Protein 4AM5 (pdb70)

Solvent-accessible surface area: 15369 Å² total; per-residue (Å²): 124,160,20,52,134,84,0,8,75,18,0,29,80,0,0,78,14,2,22,7,9,25,10,2,4,31,2,0,19,27,6,1,54,78,84,31,54,52,49,6,0,132,79,2,100,48,5,0,78,81,0,52,53,9,8,21,77,0,1,84,37,0,18,91,2,82,9,148,7,70,5,47,68,21,46,110,32,84,61,1,93,60,8,88,75,0,0,78,16,2,9,28,17,3,128,97,5,73,49,26,0,86,86,0,8,64,65,0,38,86,64,41,21,111,82,0,42,75,18,0,84,88,0,35,32,47,1,76,135,8,17,82,46,1,83,67,13,33,67,68,10,89,148,88,30,40,137,114,5,3,112,132,44,71,30,158,157,115,209,124,173,11,53,158,80,1,23,82,7,0,28,80,0,0,75,15,2,24,8,10,24,11,2,4,28,2,0,18,27,17,1,55,76,89,30,54,51,46,6,0,130,80,2,102,47,4,0,78,82,0,52,53,9,9,22,79,0,1,84,38,0,16,90,3,112,10,127,12,70,5,50,67,21,45,109,25,82,80,1,151,57,7,86,69,0,1,79,15,2,18,36,16,3,115,97,5,73,48,24,0,86,84,1,8,65,57,0,37,88,65,40,21,112,82,0,41,75,20,0,84,86,0,35,32,47,1,72,137,8,12,83,46,0,69,63,13,32,68,67,10,89,148,91,31,40,134,114,4,4,113,134,46,74,30,156,157,111,211

B-factor: mean 20.65, std 7.75, range [12.02, 65.0]

Organism: Blastochloris viridis (NCBI:txid1079)

Radius of gyration: 21.06 Å; Cα contacts (8 Å, |Δi|>4): 431; chains: 2; bounding box: 49×49×61 Å

CATH classification: 1.20.1260.10

Foldseek 3Di:
DADDVVLLVLLLVLLQLLVLLLVLLQVVLVVCVVVQLPQVSVVSNVVSVVSVVLSVVSCVVSVVNVHDRDPPHHDDQQHAPAPLSSLVRSLVSLVVSLVSLVVSLVVCVVVVVNVSNVSSVVVSVVSVVVNVVSVVLVVCCVVPNPVVSSVVRSDDDDD/DADDVVLLVLLLVLLQLLLLLLVLLQVVLVVCVVVQLPQVSVVSNVVSVVSVVLNVVSCVVSVVNVHDRDPPHHDDAQHAPAPLSSLVRSLVSLVVSLVSLVVSLVVCVVVVVNVSNVSSVVVSVVSVVVNVVSVVLVVCCVVPNPVVSSVVRSDDDDD

Nearest PDB structures (foldseek):
  4am2-assembly1_A  TM=1.006E+00  e=4.759E-22  Blastochloris viridis
  3fvb-assembly1_A  TM=9.858E-01  e=2.017E-15  Brucella abortus 2308
  5d8r-assembly1_B-2  TM=9.910E-01  e=6.955E-14  Pseudomonas aeruginosa PAO1
  5d8y-assembly1_P  TM=9.881E-01  e=6.955E-14  Pseudomonas aeruginosa PAO1
  4toc-assembly1_I  TM=9.912E-01  e=8.924E-14  Pseudomonas aeruginosa PAO1

Secondary structure (DSSP, 8-state):
-PPPHHHHHHHHHHHHHHHHHHHHHHHHHHHHHHHT-HHHHHHHHHHHHHHHHHHHHHHHHHHHTT-----SB-PPP---SSHHHHHHHHHHHHHHHHHHHHHHHHHHHHTT-HHHHHHHHHHHHHHHHHHHHHHHHHHHHHHH-HHHHHHHT------/-PPPHHHHHHHHHHHHHHHHHHHHHHHHHHHHHHHT-HHHHHHHHHHHHHHHHHHHHHHHHHHHTT-----SB-PPP---SSHHHHHHHHHHHHHHHHHHHHHHHHHHHHTT-HHHHHHHHHHHHHHHHHHHHHHHHHHHHHHH-HHHHHHHT--PPP-

Sequence (318 aa):
MKGDQKVIEYLNRGLRSELTAVSQYWLHYRMLEDWGYKDLAKKWRAESIEEMAHADKFVERILFLEGLPNLQTLDPLRIGQQTVKEVLESDLAAEEREARALYQEGAAYAASVGDFPSKNLFEELMGDEEHHIDFLETQLDLVSKLGLELYAQHHIGKLDDMKGDQKVIEYLNRGLRSELTAVSQYWLHYRMLEDWGYKDLAKKWRAESIEEMAHADKFVERILFLEGLPNLQTLDPLRIGQTVKEVLESDLAAEEREARALYQEGAAYAASVGDFPSKNLFEELMGDEEHHIDFLETQLDLVSKLGLELYAQHHIGKLDD

Structure (mmCIF, N/CA/C/O backbone):
data_4AM5
#
_entry.id   4AM5
#
_cell.length_a   170.200
_cell.length_b   170.200
_cell.length_c   170.200
_cell.angle_alpha   90.00
_cell.angle_beta   90.00
_cell.angle_gamma   90.00
#
_symmetry.space_group_name_H-M   'F 2 3'
#
loop_
_entity.id
_entity.type
_entity.pdbx_description
1 polymer BACTERIOFERRITIN
2 non-polymer 'PROTOPORPHYRIN IX CONTAINING FE'
3 non-polymer 'FE (III) ION'
4 water water
#
loop_
_atom_site.group_PDB
_atom_site.id
_atom_site.type_symbol
_atom_site.label_atom_id
_atom_site.label_alt_id
_atom_site.label_comp_id
_atom_site.label_asym_id
_atom_site.label_entity_id
_atom_site.label_seq_id
_atom_site.pdbx_PDB_ins_code
_atom_site.Cartn_x
_atom_site.Cartn_y
_atom_site.Cartn_z
_atom_site.occupancy
_atom_site.B_iso_or_equiv
_atom_site.auth_seq_id
_atom_site.auth_comp_id
_atom_site.auth_asym_id
_atom_site.auth_atom_id
_atom_site.pdbx_PDB_model_num
ATOM 1 N N . MET A 1 1 ? 3.696 -22.355 24.336 1.00 22.18 1 MET A N 1
ATOM 2 C CA . MET A 1 1 ? 4.060 -22.086 22.876 1.00 21.07 1 MET A CA 1
ATOM 3 C C . MET A 1 1 ? 4.559 -20.647 22.896 1.00 25.31 1 MET A C 1
ATOM 4 O O . MET A 1 1 ? 3.924 -19.802 23.525 1.00 26.18 1 MET A O 1
ATOM 9 N N . LYS A 1 2 ? 5.711 -20.308 22.312 1.00 24.08 2 LYS A N 1
ATOM 10 C CA . LYS A 1 2 ? 6.131 -18.936 22.559 1.00 21.74 2 LYS A CA 1
ATOM 11 C C . LYS A 1 2 ? 5.345 -17.930 21.721 1.00 24.15 2 LYS A C 1
ATOM 12 O O . LYS A 1 2 ? 5.358 -18.025 20.506 1.00 26.47 2 LYS A O 1
ATOM 18 N N . GLY A 1 3 ? 4.658 -16.993 22.361 1.00 20.59 3 GLY A N 1
ATOM 19 C CA . GLY A 1 3 ? 3.843 -16.006 21.713 1.00 22.39 3 GLY A CA 1
ATOM 20 C C . GLY A 1 3 ? 4.524 -14.754 21.247 1.00 20.30 3 GLY A C 1
ATOM 21 O O . GLY A 1 3 ? 5.740 -14.570 21.517 1.00 22.34 3 GLY A O 1
ATOM 22 N N . ASP A 1 4 ? 3.808 -13.941 20.506 1.00 17.60 4 ASP A N 1
ATOM 23 C CA . ASP A 1 4 ? 4.309 -12.633 20.046 1.00 18.60 4 ASP A CA 1
ATOM 24 C C . ASP A 1 4 ? 4.409 -11.739 21.283 1.00 20.63 4 ASP A C 1
ATOM 25 O O . ASP A 1 4 ? 3.451 -11.596 22.109 1.00 19.04 4 ASP A O 1
ATOM 30 N N . GLN A 1 5 ? 5.591 -11.166 21.507 1.00 20.15 5 GLN A N 1
ATOM 31 C CA . GLN A 1 5 ? 5.740 -10.327 22.686 1.00 20.43 5 GLN A CA 1
ATOM 32 C C . GLN A 1 5 ? 4.760 -9.129 22.803 1.00 18.07 5 GLN A C 1
ATOM 33 O O . GLN A 1 5 ? 4.327 -8.787 23.921 1.00 18.75 5 GLN A O 1
ATOM 39 N N . LYS A 1 6 ? 4.434 -8.441 21.700 1.00 18.53 6 LYS A N 1
ATOM 40 C CA . LYS A 1 6 ? 3.602 -7.351 21.757 1.00 18.33 6 LYS A CA 1
ATOM 41 C C . LYS A 1 6 ? 2.146 -7.913 22.039 1.00 17.15 6 LYS A C 1
ATOM 42 O O . LYS A 1 6 ? 1.384 -7.203 22.705 1.00 17.80 6 LYS A O 1
ATOM 48 N N . VAL A 1 7 ? 1.795 -9.089 21.464 1.00 17.76 7 VAL A N 1
ATOM 49 C CA . VAL A 1 7 ? 0.439 -9.615 21.864 1.00 15.72 7 VAL A CA 1
ATOM 50 C C . VAL A 1 7 ? 0.392 -9.840 23.382 1.00 16.30 7 VAL A C 1
ATOM 51 O O . VAL A 1 7 ? -0.618 -9.493 24.040 1.00 16.53 7 VAL A O 1
ATOM 55 N N . ILE A 1 8 ? 1.456 -10.452 23.914 1.00 15.80 8 ILE A N 1
ATOM 56 C CA . ILE A 1 8 ? 1.502 -10.664 25.375 1.00 15.95 8 ILE A CA 1
ATOM 57 C C . ILE A 1 8 ? 1.341 -9.359 26.123 1.00 16.25 8 ILE A C 1
ATOM 58 O O . ILE A 1 8 ? 0.624 -9.288 27.091 1.00 16.32 8 ILE A O 1
ATOM 63 N N . GLU A 1 9 ? 1.991 -8.296 25.642 1.00 15.78 9 GLU A N 1
ATOM 64 C CA . GLU A 1 9 ? 1.818 -6.983 26.273 1.00 16.31 9 GLU A CA 1
ATOM 65 C C . GLU A 1 9 ? 0.360 -6.518 26.268 1.00 15.72 9 GLU A C 1
ATOM 66 O O . GLU A 1 9 ? -0.124 -6.033 27.299 1.00 16.70 9 GLU A O 1
ATOM 72 N N . TYR A 1 10 ? -0.324 -6.684 25.115 1.00 15.44 10 TYR A N 1
ATOM 73 C CA . TYR A 1 10 ? -1.739 -6.304 25.059 1.00 15.81 10 TYR A CA 1
ATOM 74 C C . TYR A 1 10 ? -2.563 -7.184 25.996 1.00 13.39 10 TYR A C 1
ATOM 75 O O . TYR A 1 10 ? -3.438 -6.648 26.679 1.00 14.38 10 TYR A O 1
ATOM 84 N N . LEU A 1 11 ? -2.228 -8.470 26.058 1.00 14.26 11 LEU A N 1
ATOM 85 C CA . LEU A 1 11 ? -2.988 -9.329 27.031 1.00 14.78 11 LEU A CA 1
ATOM 86 C C . LEU A 1 11 ? -2.761 -8.878 28.474 1.00 14.01 11 LEU A C 1
ATOM 87 O O . LEU A 1 11 ? -3.676 -8.913 29.282 1.00 14.90 11 LEU A O 1
ATOM 92 N N . ASN A 1 12 ? -1.541 -8.489 28.819 1.00 14.01 12 ASN A N 1
ATOM 93 C CA . ASN A 1 12 ? -1.297 -8.003 30.195 1.00 13.93 12 ASN A CA 1
ATOM 94 C C . ASN A 1 12 ? -1.939 -6.700 30.437 1.00 13.63 12 ASN A C 1
ATOM 95 O O . ASN A 1 12 ? -2.421 -6.423 31.554 1.00 15.26 12 ASN A O 1
ATOM 100 N N . ARG A 1 13 ? -1.972 -5.802 29.430 1.00 14.75 13 ARG A N 1
ATOM 101 C CA . ARG A 1 13 ? -2.740 -4.520 29.616 1.00 13.80 13 ARG A CA 1
ATOM 102 C C . ARG A 1 13 ? -4.244 -4.837 29.817 1.00 14.97 13 ARG A C 1
ATOM 103 O O . ARG A 1 13 ? -4.901 -4.207 30.669 1.00 15.99 13 ARG A O 1
ATOM 111 N N . GLY A 1 14 ? -4.729 -5.837 29.063 1.00 14.20 14 GLY A N 1
ATOM 112 C CA . GLY A 1 14 ? -6.159 -6.244 29.241 1.00 14.75 14 GLY A CA 1
ATOM 113 C C . GLY A 1 14 ? -6.373 -6.852 30.629 1.00 15.37 14 GLY A C 1
ATOM 114 O O . GLY A 1 14 ? -7.373 -6.592 31.270 1.00 14.59 14 GLY A O 1
ATOM 115 N N . LEU A 1 15 ? -5.455 -7.675 31.120 1.00 13.89 15 LEU A N 1
ATOM 116 C CA . LEU A 1 15 ? -5.556 -8.219 32.488 1.00 14.65 15 LEU A CA 1
ATOM 117 C C . LEU A 1 15 ? -5.659 -7.085 33.478 1.00 15.06 15 LEU A C 1
ATOM 118 O O . LEU A 1 15 ? -6.479 -7.133 34.360 1.00 15.16 15 LEU A O 1
ATOM 123 N N . ARG A 1 16 ? -4.789 -6.077 33.375 1.00 14.50 16 ARG A N 1
ATOM 124 C CA . ARG A 1 16 ? -4.880 -4.925 34.325 1.00 14.78 16 ARG A CA 1
ATOM 125 C C . ARG A 1 16 ? -6.228 -4.253 34.181 1.00 15.14 16 ARG A C 1
ATOM 126 O O . ARG A 1 16 ? -6.784 -3.858 35.224 1.00 15.01 16 ARG A O 1
ATOM 134 N N . SER A 1 17 ? -6.735 -4.034 32.965 1.00 15.52 17 SER A N 1
ATOM 135 C CA . SER A 1 17 ? -8.079 -3.472 32.811 1.00 14.77 17 SER A CA 1
ATOM 136 C C . SER A 1 17 ? -9.154 -4.282 33.552 1.00 14.85 17 SER A C 1
ATOM 137 O O . SER A 1 17 ? -9.994 -3.677 34.246 1.00 15.11 17 SER A O 1
ATOM 140 N N . GLU A 1 18 ? -9.093 -5.608 33.381 1.00 14.32 18 GLU A N 1
ATOM 141 C CA . GLU A 1 18 ? -10.103 -6.424 34.051 1.00 13.75 18 GLU A CA 1
ATOM 142 C C . GLU A 1 18 ? -9.950 -6.447 35.560 1.00 14.38 18 GLU A C 1
ATOM 143 O O . GLU A 1 18 ? -10.942 -6.438 36.265 1.00 14.59 18 GLU A O 1
ATOM 149 N N . LEU A 1 19 ? -8.719 -6.491 36.081 1.00 13.94 19 LEU A N 1
ATOM 150 C CA . LEU A 1 19 ? -8.595 -6.473 37.513 1.00 14.89 19 LEU A CA 1
ATOM 151 C C . LEU A 1 19 ? -9.192 -5.133 38.067 1.00 14.34 19 LEU A C 1
ATOM 152 O O . LEU A 1 19 ? -9.795 -5.102 39.199 1.00 16.22 19 LEU A O 1
ATOM 157 N N . THR A 1 20 ? -8.992 -4.027 37.294 1.00 14.35 20 THR A N 1
ATOM 158 C CA . THR A 1 20 ? -9.579 -2.741 37.740 1.00 14.60 20 THR A CA 1
ATOM 159 C C . THR A 1 20 ? -11.128 -2.868 37.732 1.00 16.19 20 THR A C 1
ATOM 160 O O . THR A 1 20 ? -11.744 -2.426 38.669 1.00 15.89 20 THR A O 1
ATOM 164 N N . ALA A 1 21 ? -11.679 -3.460 36.641 1.00 14.92 21 ALA A N 1
ATOM 165 C CA . ALA A 1 21 ? -13.140 -3.587 36.586 1.00 14.32 21 ALA A CA 1
ATOM 166 C C . ALA A 1 21 ? -13.660 -4.461 37.705 1.00 15.43 21 ALA A C 1
ATOM 167 O O . ALA A 1 21 ? -14.727 -4.187 38.246 1.00 14.87 21 ALA A O 1
ATOM 169 N N . VAL A 1 22 ? -12.970 -5.575 37.993 1.00 14.29 22 VAL A N 1
ATOM 170 C CA . VAL A 1 22 ? -13.456 -6.440 39.094 1.00 15.02 22 VAL A CA 1
ATOM 171 C C . VAL A 1 22 ? -13.586 -5.608 40.369 1.00 15.65 22 VAL A C 1
ATOM 172 O O . VAL A 1 22 ? -14.605 -5.724 41.068 1.00 14.41 22 VAL A O 1
ATOM 176 N N . SER A 1 23 ? -12.516 -4.911 40.772 1.00 14.59 23 SER A N 1
ATOM 177 C CA . SER A 1 23 ? -12.566 -4.221 42.065 1.00 14.90 23 SER A CA 1
ATOM 178 C C . SER A 1 23 ? -13.482 -3.000 42.033 1.00 13.79 23 SER A C 1
ATOM 179 O O . SER A 1 23 ? -14.127 -2.694 43.041 1.00 15.43 23 SER A O 1
ATOM 182 N N . GLN A 1 24 ? -13.545 -2.290 40.878 1.00 14.79 24 GLN A N 1
ATOM 183 C CA . GLN A 1 24 ? -14.402 -1.153 40.821 1.00 13.68 24 GLN A CA 1
ATOM 184 C C . GLN A 1 24 ? -15.899 -1.579 40.863 1.00 14.61 24 GLN A C 1
ATOM 185 O O . GLN A 1 24 ? -16.665 -1.035 41.652 1.00 15.27 24 GLN A O 1
ATOM 191 N N . TYR A 1 25 ? -16.263 -2.610 40.077 1.00 14.70 25 TYR A N 1
ATOM 192 C CA . TYR A 1 25 ? -17.633 -3.137 40.271 1.00 14.90 25 TYR A CA 1
ATOM 193 C C . TYR A 1 25 ? -17.836 -3.722 41.660 1.00 16.23 25 TYR A C 1
ATOM 194 O O . TYR A 1 25 ? -18.975 -3.581 42.190 1.00 15.20 25 TYR A O 1
ATOM 203 N N . TRP A 1 26 ? -16.869 -4.426 42.280 1.00 14.29 26 TRP A N 1
ATOM 204 C CA . TRP A 1 26 ? -17.199 -5.026 43.585 1.00 14.08 26 TRP A CA 1
ATOM 205 C C . TRP A 1 26 ? -17.409 -3.922 44.631 1.00 14.42 26 TRP A C 1
ATOM 206 O O . TRP A 1 26 ? -18.292 -4.005 45.502 1.00 14.03 26 TRP A O 1
ATOM 217 N N . LEU A 1 27 ? -16.489 -2.897 44.599 1.00 13.49 27 LEU A N 1
ATOM 218 C CA . LEU A 1 27 ? -16.682 -1.840 45.579 1.00 13.73 27 LEU A CA 1
ATOM 219 C C . LEU A 1 27 ? -18.010 -1.135 45.340 1.00 13.97 27 LEU A C 1
ATOM 220 O O . LEU A 1 27 ? -18.727 -0.853 46.294 1.00 14.79 27 LEU A O 1
ATOM 225 N N . HIS A 1 28 ? -18.395 -0.895 44.093 1.00 13.84 28 HIS A N 1
ATOM 226 C CA . HIS A 1 28 ? -19.698 -0.233 43.816 1.00 14.14 28 HIS A CA 1
ATOM 227 C C . HIS A 1 28 ? -20.842 -1.144 44.234 1.00 14.77 28 HIS A C 1
ATOM 228 O O . HIS A 1 28 ? -21.788 -0.630 44.785 1.00 15.46 28 HIS A O 1
ATOM 235 N N . TYR A 1 29 ? -20.748 -2.461 44.052 1.00 14.36 29 TYR A N 1
ATOM 236 C CA . TYR A 1 29 ? -21.807 -3.414 44.584 1.00 13.48 29 TYR A CA 1
ATOM 237 C C . TYR A 1 29 ? -21.923 -3.160 46.057 1.00 14.38 29 TYR A C 1
ATOM 238 O O . TYR A 1 29 ? -23.040 -2.968 46.537 1.00 14.79 29 TYR A O 1
ATOM 247 N N . ARG A 1 30 ? -20.812 -3.183 46.792 1.00 14.14 30 ARG A N 1
ATOM 248 C CA . ARG A 1 30 ? -20.968 -3.034 48.256 1.00 15.61 30 ARG A CA 1
ATOM 249 C C . ARG A 1 30 ? -21.380 -1.610 48.664 1.00 15.47 30 ARG A C 1
ATOM 250 O O . ARG A 1 30 ? -22.083 -1.508 49.667 1.00 15.86 30 ARG A O 1
ATOM 258 N N . MET A 1 31 ? -21.090 -0.574 47.896 1.00 14.67 31 MET A N 1
ATOM 259 C CA . MET A 1 31 ? -21.578 0.763 48.192 1.00 15.28 31 MET A CA 1
ATOM 260 C C . MET A 1 31 ? -23.106 0.815 47.920 1.00 14.56 31 MET A C 1
ATOM 261 O O . MET A 1 31 ? -23.887 1.441 48.674 1.00 15.19 31 MET A O 1
ATOM 266 N N . LEU A 1 32 ? -23.531 0.193 46.838 1.00 14.86 32 LEU A N 1
ATOM 267 C CA . LEU A 1 32 ? -24.987 0.222 46.529 1.00 14.35 32 LEU A CA 1
ATOM 268 C C . LEU A 1 32 ? -25.714 -0.554 47.604 1.00 16.39 32 LEU A C 1
ATOM 269 O O . LEU A 1 32 ? -26.803 -0.095 48.019 1.00 17.90 32 LEU A O 1
ATOM 274 N N . GLU A 1 33 ? -25.141 -1.680 48.073 1.00 15.70 33 GLU A N 1
ATOM 275 C CA . GLU A 1 33 ? -25.776 -2.405 49.191 1.00 18.15 33 GLU A CA 1
ATOM 276 C C . GLU A 1 33 ? -25.824 -1.557 50.456 1.00 19.18 33 GLU A C 1
ATOM 277 O O . GLU A 1 33 ? -26.866 -1.505 51.143 1.00 20.60 33 GLU A O 1
ATOM 283 N N . ASP A 1 34 ? -24.723 -0.868 50.727 1.00 17.20 34 ASP A N 1
ATOM 284 C CA . ASP A 1 34 ? -24.674 -0.027 51.937 1.00 18.47 34 ASP A CA 1
ATOM 285 C C . ASP A 1 34 ? -25.697 1.083 51.845 1.00 20.17 34 ASP A C 1
ATOM 286 O O . ASP A 1 34 ? -26.362 1.464 52.893 1.00 21.30 34 ASP A O 1
ATOM 291 N N . TRP A 1 35 ? -25.916 1.644 50.655 1.00 16.59 35 TRP A N 1
ATOM 292 C CA . TRP A 1 35 ? -26.933 2.704 50.488 1.00 16.38 35 TRP A CA 1
ATOM 293 C C . TRP A 1 35 ? -28.370 2.168 50.461 1.00 18.74 35 TRP A C 1
ATOM 294 O O . TRP A 1 35 ? -29.309 2.971 50.494 1.00 19.72 35 TRP A O 1
ATOM 305 N N . GLY A 1 36 ? -28.534 0.868 50.321 1.00 18.17 36 GLY A N 1
ATOM 306 C CA . GLY A 1 36 ? -29.882 0.267 50.382 1.00 16.99 36 GLY A CA 1
ATOM 307 C C . GLY A 1 36 ? -30.500 -0.099 49.046 1.00 18.93 36 GLY A C 1
ATOM 308 O O . GLY A 1 36 ? -31.687 -0.504 48.993 1.00 17.40 36 GLY A O 1
ATOM 309 N N . TYR A 1 37 ? -29.761 0.059 47.932 1.00 18.09 37 TYR A N 1
ATOM 310 C CA . TYR A 1 37 ? -30.337 -0.287 46.556 1.00 17.30 37 TYR A CA 1
ATOM 311 C C . TYR A 1 37 ? -29.973 -1.739 46.319 1.00 17.37 37 TYR A C 1
ATOM 312 O O . TYR A 1 37 ? -29.036 -2.029 45.545 1.00 17.31 37 TYR A O 1
ATOM 321 N N . LYS A 1 38 ? -30.743 -2.662 46.887 1.00 16.49 38 LYS A N 1
ATOM 322 C CA . LYS A 1 38 ? -30.283 -4.027 46.930 1.00 16.29 38 LYS A CA 1
ATOM 323 C C . LYS A 1 38 ? -30.394 -4.635 45.502 1.00 14.46 38 LYS A C 1
ATOM 324 O O . LYS A 1 38 ? -29.595 -5.532 45.170 1.00 16.30 38 LYS A O 1
ATOM 330 N N . ASP A 1 39 ? -31.323 -4.198 44.655 1.00 15.98 39 ASP A N 1
ATOM 331 C CA . ASP A 1 39 ? -31.358 -4.784 43.310 1.00 16.85 39 ASP A CA 1
ATOM 332 C C . ASP A 1 39 ? -30.278 -4.257 42.417 1.00 15.87 39 ASP A C 1
ATOM 333 O O . ASP A 1 39 ? -29.717 -5.023 41.571 1.00 16.51 39 ASP A O 1
ATOM 338 N N . LEU A 1 40 ? -29.908 -3.000 42.612 1.00 15.26 40 LEU A N 1
ATOM 339 C CA . LEU A 1 40 ? -28.711 -2.551 41.880 1.00 15.24 40 LEU A CA 1
ATOM 340 C C . LEU A 1 40 ? -27.466 -3.288 42.407 1.00 15.78 40 LEU A C 1
ATOM 341 O O . LEU A 1 40 ? -26.616 -3.755 41.637 1.00 16.43 40 LEU A O 1
ATOM 346 N N . ALA A 1 41 ? -27.355 -3.453 43.754 1.00 14.73 41 ALA A N 1
ATOM 347 C CA . ALA A 1 41 ? -26.188 -4.156 44.311 1.00 16.58 41 ALA A CA 1
ATOM 348 C C . ALA A 1 41 ? -26.108 -5.583 43.693 1.00 18.08 41 ALA A C 1
ATOM 349 O O . ALA A 1 41 ? -24.979 -6.031 43.309 1.00 17.61 41 ALA A O 1
ATOM 351 N N . LYS A 1 42 ? -27.226 -6.328 43.587 1.00 14.85 42 LYS A N 1
ATOM 352 C CA . LYS A 1 42 ? -27.170 -7.662 42.988 1.00 16.44 42 LYS A CA 1
ATOM 353 C C . LYS A 1 42 ? -26.586 -7.701 41.593 1.00 15.64 42 LYS A C 1
ATOM 354 O O . LYS A 1 42 ? -25.739 -8.565 41.254 1.00 15.64 42 LYS A O 1
ATOM 360 N N . LYS A 1 43 ? -27.003 -6.752 40.786 1.00 15.71 43 LYS A N 1
ATOM 361 C CA . LYS A 1 43 ? -26.493 -6.673 39.392 1.00 15.86 43 LYS A CA 1
ATOM 362 C C . LYS A 1 43 ? -25.008 -6.301 39.352 1.00 14.99 43 LYS A C 1
ATOM 363 O O . LYS A 1 43 ? -24.254 -6.946 38.606 1.00 16.44 43 LYS A O 1
ATOM 369 N N . TRP A 1 44 ? -24.599 -5.362 40.233 1.00 15.16 44 TRP A N 1
ATOM 370 C CA . TRP A 1 44 ? -23.164 -5.037 40.210 1.00 13.99 44 TRP A CA 1
ATOM 371 C C . TRP A 1 44 ? -22.286 -6.168 40.699 1.00 14.86 44 TRP A C 1
ATOM 372 O O . TRP A 1 44 ? -21.118 -6.388 40.161 1.00 15.55 44 TRP A O 1
ATOM 383 N N . ARG A 1 45 ? -22.740 -6.937 41.683 1.00 15.10 45 ARG A N 1
ATOM 384 C CA . ARG A 1 45 ? -22.005 -8.172 42.091 1.00 15.62 45 ARG A CA 1
ATOM 385 C C . ARG A 1 45 ? -21.842 -9.120 40.870 1.00 16.31 45 ARG A C 1
ATOM 386 O O . ARG A 1 45 ? -20.735 -9.636 40.639 1.00 14.52 45 ARG A O 1
ATOM 394 N N . ALA A 1 46 ? -22.939 -9.339 40.157 1.00 14.98 46 ALA A N 1
ATOM 395 C CA . ALA A 1 46 ? -22.873 -10.265 39.027 1.00 17.32 46 ALA A CA 1
ATOM 396 C C . ALA A 1 46 ? -21.924 -9.698 37.950 1.00 16.57 46 ALA A C 1
ATOM 397 O O . ALA A 1 46 ? -21.182 -10.502 37.348 1.00 16.73 46 ALA A O 1
ATOM 399 N N . GLU A 1 47 ? -21.937 -8.371 37.712 1.00 17.53 47 GLU A N 1
ATOM 400 C CA . GLU A 1 47 ? -21.017 -7.826 36.677 1.00 16.73 47 GLU A CA 1
ATOM 401 C C . GLU A 1 47 ? -19.573 -7.991 37.115 1.00 15.84 47 GLU A C 1
ATOM 402 O O . GLU A 1 47 ? -18.711 -8.324 36.304 1.00 15.14 47 GLU A O 1
ATOM 408 N N . SER A 1 48 ? -19.284 -7.768 38.410 1.00 13.97 48 SER A N 1
ATOM 409 C CA . SER A 1 48 ? -17.881 -7.964 38.905 1.00 14.34 48 SER A CA 1
ATOM 410 C C . SER A 1 48 ? -17.454 -9.413 38.677 1.00 12.68 48 SER A C 1
ATOM 411 O O . SER A 1 48 ? -16.307 -9.645 38.225 1.00 14.87 48 SER A O 1
ATOM 414 N N . ILE A 1 49 ? -18.336 -10.380 38.949 1.00 13.35 49 ILE A N 1
ATOM 415 C CA . ILE A 1 49 ? -17.971 -11.803 38.708 1.00 14.52 49 ILE A CA 1
ATOM 416 C C . ILE A 1 49 ? -17.789 -12.093 37.231 1.00 14.92 49 ILE A C 1
ATOM 417 O O . ILE A 1 49 ? -16.899 -12.929 36.883 1.00 15.65 49 ILE A O 1
ATOM 422 N N . GLU A 1 50 ? -18.558 -11.453 36.338 1.00 14.97 50 GLU A N 1
ATOM 423 C CA . GLU A 1 50 ? -18.298 -11.610 34.864 1.00 14.75 50 GLU A CA 1
ATOM 424 C C . GLU A 1 50 ? -16.859 -11.085 34.590 1.00 14.46 50 GLU A C 1
ATOM 425 O O . GLU A 1 50 ? -16.139 -11.693 33.757 1.00 17.06 50 GLU A O 1
ATOM 431 N N . GLU A 1 51 ? -16.441 -9.964 35.220 1.00 13.52 51 GLU A N 1
ATOM 432 C CA . GLU A 1 51 ? -15.089 -9.427 34.859 1.00 15.17 51 GLU A CA 1
ATOM 433 C C . GLU A 1 51 ? -14.036 -10.379 35.472 1.00 14.55 51 GLU A C 1
ATOM 434 O O . GLU A 1 51 ? -12.919 -10.467 34.954 1.00 14.49 51 GLU A O 1
ATOM 440 N N . MET A 1 52 ? -14.333 -11.072 36.589 1.00 14.06 52 MET A N 1
ATOM 441 C CA . MET A 1 52 ? -13.376 -12.015 37.185 1.00 13.89 52 MET A CA 1
ATOM 442 C C . MET A 1 52 ? -13.115 -13.119 36.101 1.00 15.74 52 MET A C 1
ATOM 443 O O . MET A 1 52 ? -11.940 -13.569 35.962 1.00 14.66 52 MET A O 1
ATOM 448 N N . ALA A 1 53 ? -14.127 -13.604 35.375 1.00 14.08 53 ALA A N 1
ATOM 449 C CA . ALA A 1 53 ? -13.907 -14.582 34.377 1.00 14.84 53 ALA A CA 1
ATOM 450 C C . ALA A 1 53 ? -13.013 -14.086 33.243 1.00 14.42 53 ALA A C 1
ATOM 451 O O . ALA A 1 53 ? -12.174 -14.806 32.740 1.00 16.13 53 ALA A O 1
ATOM 453 N N . HIS A 1 54 ? -13.273 -12.818 32.883 1.00 14.71 54 HIS A N 1
ATOM 454 C CA . HIS A 1 54 ? -12.427 -12.195 31.832 1.00 13.73 54 HIS A CA 1
ATOM 455 C C . HIS A 1 54 ? -10.985 -12.107 32.300 1.00 14.33 54 HIS A C 1
ATOM 456 O O . HIS A 1 54 ? -10.059 -12.427 31.517 1.00 15.64 54 HIS A O 1
ATOM 463 N N . ALA A 1 55 ? -10.733 -11.693 33.551 1.00 14.04 55 ALA A N 1
ATOM 464 C CA . ALA A 1 55 ? -9.336 -11.623 34.061 1.00 14.49 55 ALA A CA 1
ATOM 465 C C . ALA A 1 55 ? -8.702 -13.010 33.960 1.00 13.91 55 ALA A C 1
ATOM 466 O O . ALA A 1 55 ? -7.527 -13.122 33.533 1.00 14.02 55 ALA A O 1
ATOM 468 N N . ASP A 1 56 ? -9.442 -14.058 34.379 1.00 13.63 56 ASP A N 1
ATOM 469 C CA . ASP A 1 56 ? -8.877 -15.384 34.312 1.00 14.02 56 ASP A CA 1
ATOM 470 C C . ASP A 1 56 ? -8.542 -15.791 32.887 1.00 12.55 56 ASP A C 1
ATOM 471 O O . ASP A 1 56 ? -7.518 -16.453 32.674 1.00 14.85 56 ASP A O 1
ATOM 476 N N . LYS A 1 57 ? -9.424 -15.458 31.933 1.00 12.86 57 LYS A N 1
ATOM 477 C CA . LYS A 1 57 ? -9.060 -15.800 30.558 1.00 13.66 57 LYS A CA 1
ATOM 478 C C . LYS A 1 57 ? -7.765 -15.131 30.079 1.00 14.72 57 LYS A C 1
ATOM 479 O O . LYS A 1 57 ? -6.936 -15.809 29.387 1.00 16.05 57 LYS A O 1
ATOM 485 N N . PHE A 1 58 ? -7.543 -13.906 30.546 1.00 13.14 58 PHE A N 1
ATOM 486 C CA . PHE A 1 58 ? -6.233 -13.330 30.155 1.00 14.06 58 PHE A CA 1
ATOM 487 C C . PHE A 1 58 ? -5.066 -14.031 30.824 1.00 14.68 58 PHE A C 1
ATOM 488 O O . PHE A 1 58 ? -4.041 -14.263 30.155 1.00 14.82 58 PHE A O 1
ATOM 496 N N . VAL A 1 59 ? -5.176 -14.339 32.106 1.00 13.12 59 VAL A N 1
ATOM 497 C CA . VAL A 1 59 ? -4.072 -15.058 32.788 1.00 13.93 59 VAL A CA 1
ATOM 498 C C . VAL A 1 59 ? -3.769 -16.361 32.049 1.00 15.71 59 VAL A C 1
ATOM 499 O O . VAL A 1 59 ? -2.586 -16.673 31.798 1.00 14.79 59 VAL A O 1
ATOM 503 N N . GLU A 1 60 ? -4.826 -17.112 31.692 1.00 14.16 60 GLU A N 1
ATOM 504 C CA . GLU A 1 60 ? -4.604 -18.427 31.014 1.00 13.64 60 GLU A CA 1
ATOM 505 C C . GLU A 1 60 ? -3.881 -18.213 29.645 1.00 15.27 60 GLU A C 1
ATOM 506 O O . GLU A 1 60 ? -2.937 -18.964 29.359 1.00 17.18 60 GLU A O 1
ATOM 512 N N . ARG A 1 61 ? -4.296 -17.169 28.902 1.00 14.14 61 ARG A N 1
ATOM 513 C CA . ARG A 1 61 ? -3.685 -17.065 27.582 1.00 14.35 61 ARG A CA 1
ATOM 514 C C . ARG A 1 61 ? -2.265 -16.613 27.708 1.00 16.25 61 ARG A C 1
ATOM 515 O O . ARG A 1 61 ? -1.419 -17.052 26.909 1.00 15.38 61 ARG A O 1
ATOM 523 N N . ILE A 1 62 ? -2.009 -15.684 28.623 1.00 14.55 62 ILE A N 1
ATOM 524 C CA . ILE A 1 62 ? -0.612 -15.197 28.776 1.00 15.17 62 ILE A CA 1
ATOM 525 C C . ILE A 1 62 ? 0.295 -16.374 29.121 1.00 15.84 62 ILE A C 1
ATOM 526 O O . ILE A 1 62 ? 1.384 -16.513 28.550 1.00 16.70 62 ILE A O 1
ATOM 531 N N . LEU A 1 63 ? -0.144 -17.264 30.036 1.00 14.88 63 LEU A N 1
ATOM 532 C CA . LEU A 1 63 ? 0.739 -18.397 30.393 1.00 14.70 63 LEU A CA 1
ATOM 533 C C . LEU A 1 63 ? 0.915 -19.332 29.226 1.00 14.90 63 LEU A C 1
ATOM 534 O O . LEU A 1 63 ? 2.072 -19.890 29.078 1.00 17.08 63 LEU A O 1
ATOM 539 N N . PHE A 1 64 ? -0.144 -19.580 28.449 1.00 15.30 64 PHE A N 1
ATOM 540 C CA . PHE A 1 64 ? 0.039 -20.474 27.312 1.00 15.40 64 PHE A CA 1
ATOM 541 C C . PHE A 1 64 ? 1.094 -19.936 26.344 1.00 17.21 64 PHE A C 1
ATOM 542 O O . PHE A 1 64 ? 1.896 -20.761 25.899 1.00 17.42 64 PHE A O 1
ATOM 550 N N . LEU A 1 65 ? 1.112 -18.610 26.142 1.00 16.24 65 LEU A N 1
ATOM 551 C CA . LEU A 1 65 ? 2.045 -17.952 25.202 1.00 15.47 65 LEU A CA 1
ATOM 552 C C . LEU A 1 65 ? 3.399 -17.703 25.915 1.00 15.90 65 LEU A C 1
ATOM 553 O O . LEU A 1 65 ? 4.255 -17.065 25.333 1.00 17.37 65 LEU A O 1
ATOM 558 N N . GLU A 1 66 ? 3.592 -18.302 27.097 1.00 15.53 66 GLU A N 1
ATOM 559 C CA . GLU A 1 66 ? 4.905 -18.267 27.869 1.00 15.90 66 GLU A CA 1
ATOM 560 C C . GLU A 1 66 ? 5.248 -16.884 28.308 1.00 19.59 66 GLU A C 1
ATOM 561 O O . GLU A 1 66 ? 6.428 -16.584 28.572 1.00 21.62 66 GLU A O 1
ATOM 567 N N . GLY A 1 67 ? 4.266 -16.026 28.514 1.00 18.05 67 GLY A N 1
ATOM 568 C CA . GLY A 1 67 ? 4.508 -14.767 29.158 1.00 17.28 67 GLY A CA 1
ATOM 569 C C . GLY A 1 67 ? 4.300 -14.819 30.680 1.00 17.83 67 GLY A C 1
ATOM 570 O O . GLY A 1 67 ? 3.924 -15.843 31.271 1.00 18.20 67 GLY A O 1
ATOM 571 N N . LEU A 1 68 ? 4.565 -13.663 31.301 1.00 16.98 68 LEU A N 1
ATOM 572 C CA . LEU A 1 68 ? 4.415 -13.568 32.748 1.00 17.50 68 LEU A CA 1
ATOM 573 C C . LEU A 1 68 ? 3.224 -12.684 33.072 1.00 17.77 68 LEU A C 1
ATOM 574 O O . LEU A 1 68 ? 3.303 -11.465 32.928 1.00 18.44 68 LEU A O 1
ATOM 579 N N . PRO A 1 69 ? 2.090 -13.262 33.545 1.00 16.64 69 PRO A N 1
ATOM 580 C CA . PRO A 1 69 ? 0.949 -12.387 33.862 1.00 16.16 69 PRO A CA 1
ATOM 581 C C . PRO A 1 69 ? 1.301 -11.465 35.010 1.00 16.31 69 PRO A C 1
ATOM 582 O O . PRO A 1 69 ? 1.887 -11.889 36.027 1.00 17.01 69 PRO A O 1
ATOM 586 N N . ASN A 1 70 ? 0.912 -10.190 34.862 1.00 15.12 70 ASN A N 1
ATOM 587 C CA . ASN A 1 70 ? 1.187 -9.238 35.917 1.00 14.04 70 ASN A CA 1
ATOM 588 C C . ASN A 1 70 ? -0.110 -8.792 36.578 1.00 15.89 70 ASN A C 1
ATOM 589 O O . ASN A 1 70 ? -0.916 -8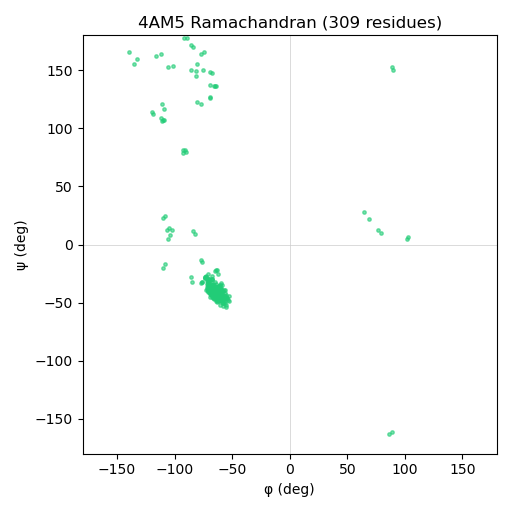.021 35.979 1.00 17.19 70 ASN A O 1
ATOM 594 N N . LEU A 1 71 ? -0.346 -9.232 37.804 1.00 15.27 71 LEU A N 1
ATOM 595 C CA . LEU A 1 71 ? -1.569 -8.841 38.540 1.00 14.83 71 LEU A CA 1
ATOM 596 C C . LEU A 1 71 ? -1.194 -7.801 39.611 1.00 17.73 71 LEU A C 1
ATOM 597 O O . LEU A 1 71 ? -1.987 -7.523 40.486 1.00 19.07 71 LEU A O 1
ATOM 602 N N . GLN A 1 72 ? 0.031 -7.160 39.583 1.00 16.08 72 GLN A N 1
ATOM 603 C CA . GLN A 1 72 ? 0.356 -6.316 40.679 1.00 16.70 72 GLN A CA 1
ATOM 604 C C . GLN A 1 72 ? -0.389 -4.996 40.719 1.00 18.19 72 GLN A C 1
ATOM 605 O O . GLN A 1 72 ? -0.583 -4.517 41.848 1.00 19.95 72 GLN A O 1
ATOM 611 N N . THR A 1 73 ? -0.810 -4.462 39.585 1.00 19.87 73 THR A N 1
ATOM 612 C CA . THR A 1 73 ? -1.388 -3.096 39.628 1.00 21.10 73 THR A CA 1
ATOM 613 C C . THR A 1 73 ? -2.671 -2.982 38.807 1.00 19.99 73 THR A C 1
ATOM 614 O O . THR A 1 73 ? -3.021 -3.854 37.916 1.00 21.43 73 THR A O 1
ATOM 618 N N . LEU A 1 74 ? -3.452 -1.994 39.230 1.00 18.75 74 LEU A N 1
ATOM 619 C CA . LEU A 1 74 ? -4.674 -1.684 38.606 1.00 16.17 74 LEU A CA 1
ATOM 620 C C . LEU A 1 74 ? -4.554 -0.331 37.922 1.00 17.93 74 LEU A C 1
ATOM 621 O O . LEU A 1 74 ? -3.679 0.479 38.322 1.00 20.16 74 LEU A O 1
ATOM 626 N N . ASP A 1 75 ? -5.467 -0.034 37.027 1.00 16.53 75 ASP A N 1
ATOM 627 C CA . ASP A 1 75 ? -5.611 1.317 36.438 1.00 17.50 75 ASP A CA 1
ATOM 628 C C . ASP A 1 75 ? -6.317 2.146 37.553 1.00 19.60 75 ASP A C 1
ATOM 629 O O . ASP A 1 75 ? -6.824 1.634 38.562 1.00 17.54 75 ASP A O 1
ATOM 634 N N . PRO A 1 76 ? -6.293 3.480 37.464 1.00 17.67 76 PRO A N 1
ATOM 635 C CA . PRO A 1 76 ? -6.860 4.224 38.638 1.00 17.42 76 PRO A CA 1
ATOM 636 C C . PRO A 1 76 ? -8.386 3.951 38.756 1.00 17.24 76 PRO A C 1
ATOM 637 O O . PRO A 1 76 ? -9.124 4.066 37.781 1.00 21.33 76 PRO 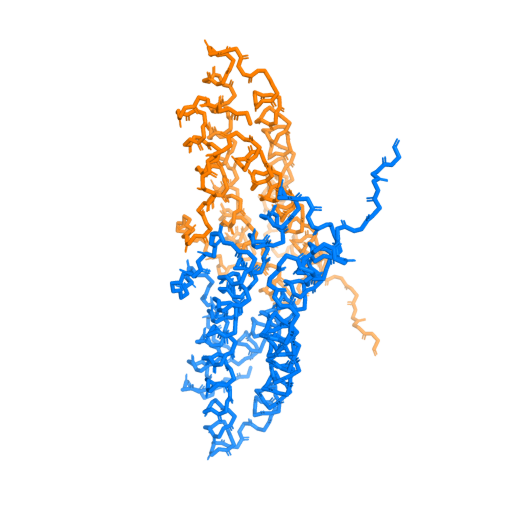A O 1
ATOM 641 N N . LEU A 1 77 ? -8.770 3.715 40.006 1.00 18.58 77 LEU A N 1
ATOM 642 C CA . LEU A 1 77 ? -10.189 3.475 40.237 1.00 15.71 77 LEU A CA 1
ATOM 643 C C . LEU A 1 77 ? -10.973 4.792 40.155 1.00 18.93 77 LEU A C 1
ATOM 644 O O . LEU A 1 77 ? -10.508 5.899 40.606 1.00 19.91 77 LEU A O 1
ATOM 649 N N . ARG A 1 78 ? -12.239 4.646 39.736 1.00 18.08 78 ARG A N 1
ATOM 650 C CA . ARG A 1 78 ? -13.160 5.780 39.735 1.00 20.02 78 ARG A CA 1
ATOM 651 C C . ARG A 1 78 ? -14.289 5.418 40.662 1.00 20.86 78 ARG A C 1
ATOM 652 O O . ARG A 1 78 ? -15.013 4.464 40.338 1.00 24.28 78 ARG A O 1
ATOM 660 N N . ILE A 1 79 ? -14.410 6.096 41.794 1.00 21.28 79 ILE A N 1
ATOM 661 C CA . ILE A 1 79 ? -15.370 5.603 42.856 1.00 21.89 79 ILE A CA 1
ATOM 662 C C . ILE A 1 79 ? -16.520 6.553 42.907 1.00 24.14 79 ILE A C 1
ATOM 663 O O . ILE A 1 79 ? -16.357 7.778 43.165 1.00 26.03 79 ILE A O 1
ATOM 668 N N . GLY A 1 80 ? -17.688 6.088 42.592 1.00 24.07 80 GLY A N 1
ATOM 669 C CA . GLY A 1 80 ? -18.791 7.186 42.615 1.00 25.93 80 GLY A CA 1
ATOM 670 C C . GLY A 1 80 ? -19.356 7.480 44.010 1.00 33.19 80 GLY A C 1
ATOM 671 O O . GLY A 1 80 ? -19.382 6.521 44.775 1.00 32.11 80 GLY A O 1
ATOM 672 N N A GLN A 1 81 ? -19.850 8.678 44.368 0.50 24.24 81 GLN A N 1
ATOM 673 N N B GLN A 1 81 ? -19.840 8.712 44.300 0.50 25.82 81 GLN A N 1
ATOM 674 C CA A GLN A 1 81 ? -20.516 8.782 45.663 0.50 23.73 81 GLN A CA 1
ATOM 675 C CA B GLN A 1 81 ? -20.441 9.087 45.584 0.50 26.35 81 GLN A CA 1
ATOM 676 C C A GLN A 1 81 ? -22.021 9.099 45.620 0.50 21.60 81 GLN A C 1
ATOM 677 C C B GLN A 1 81 ? -21.992 9.152 45.600 0.50 22.76 81 GLN A C 1
ATOM 678 O O A GLN A 1 81 ? -22.612 9.504 46.629 0.50 22.98 81 GLN A O 1
ATOM 679 O O B GLN A 1 81 ? -22.593 9.435 46.644 0.50 23.49 81 GLN A O 1
ATOM 690 N N . THR A 1 82 ? -22.597 8.926 44.427 1.00 20.17 82 THR A N 1
ATOM 691 C CA . THR A 1 82 ? -24.036 8.833 44.253 1.00 19.93 82 THR A CA 1
ATOM 692 C C . THR A 1 82 ? -24.285 7.755 43.219 1.00 18.27 82 THR A C 1
ATOM 693 O O . THR A 1 82 ? -23.322 7.235 42.552 1.00 17.34 82 THR A O 1
ATOM 697 N N . VAL A 1 83 ? -25.561 7.302 43.126 1.00 18.44 83 VAL A N 1
ATOM 698 C CA . VAL A 1 83 ? -25.849 6.275 42.195 1.00 17.02 83 VAL A CA 1
ATOM 699 C C . VAL A 1 83 ? -25.473 6.771 40.796 1.00 17.73 83 VAL A C 1
ATOM 700 O O . VAL A 1 83 ? -25.004 5.969 39.978 1.00 17.69 83 VAL A O 1
ATOM 704 N N . LYS A 1 84 ? -25.767 8.016 40.423 1.00 17.72 84 LYS A N 1
ATOM 705 C CA . LYS A 1 84 ? -25.416 8.446 39.060 1.00 18.30 84 LYS A CA 1
ATOM 706 C C . LYS A 1 84 ? -23.892 8.460 38.832 1.00 17.35 84 LYS A C 1
ATOM 707 O O . LYS A 1 84 ? -23.462 8.080 37.727 1.00 18.27 84 LYS A O 1
ATOM 713 N N . GLU A 1 85 ? -23.132 8.909 39.819 1.00 17.50 85 GLU A N 1
ATOM 714 C CA . GLU A 1 85 ? -21.663 8.861 39.706 1.00 18.02 85 GLU A CA 1
ATOM 715 C C . GLU A 1 85 ? -21.126 7.415 39.568 1.00 18.02 85 GLU A C 1
ATOM 716 O O . GLU A 1 85 ? -20.144 7.168 38.892 1.00 18.00 85 GLU A O 1
ATOM 722 N N . VAL A 1 86 ? -21.759 6.447 40.235 1.00 17.58 86 VAL A N 1
ATOM 723 C CA . VAL A 1 86 ? -21.323 5.041 40.089 1.00 17.32 86 VAL A CA 1
ATOM 724 C C . VAL A 1 86 ? -21.558 4.645 38.615 1.00 19.15 86 VAL A C 1
ATOM 725 O O . VAL A 1 86 ? -20.663 4.075 37.988 1.00 18.11 86 VAL A O 1
ATOM 729 N N . LEU A 1 87 ? -22.726 4.935 38.030 1.00 16.57 87 LEU A N 1
ATOM 730 C CA . LEU A 1 87 ? -23.043 4.567 36.667 1.00 16.51 87 LEU A CA 1
ATOM 731 C C . LEU A 1 87 ? -21.975 5.243 35.762 1.00 17.60 87 LEU A C 1
ATOM 732 O O . LEU A 1 87 ? -21.481 4.611 34.826 1.00 19.30 87 LEU A O 1
ATOM 737 N N . GLU A 1 88 ? -21.747 6.544 36.020 1.00 17.09 88 GLU A N 1
ATOM 738 C CA . GLU A 1 88 ? -20.816 7.276 35.131 1.00 18.45 88 GLU A CA 1
ATOM 739 C C . GLU A 1 88 ? -19.365 6.763 35.191 1.00 18.48 88 GLU A C 1
ATOM 740 O O . GLU A 1 88 ? -18.647 6.701 34.138 1.00 19.04 88 GLU A O 1
ATOM 746 N N . SER A 1 89 ? -18.947 6.410 36.403 1.00 18.40 89 SER A N 1
ATOM 747 C CA . SER A 1 89 ? -17.585 5.901 36.682 1.00 17.57 89 SER A CA 1
ATOM 748 C C . SER A 1 89 ? -17.348 4.568 35.942 1.00 17.50 89 SER A C 1
ATOM 749 O O . SER A 1 89 ? -16.298 4.295 35.320 1.00 17.29 89 SER A O 1
ATOM 752 N N . ASP A 1 90 ? -18.368 3.671 36.077 1.00 15.99 90 ASP A N 1
ATOM 753 C CA . ASP A 1 90 ? -18.231 2.353 35.443 1.00 15.97 90 ASP A CA 1
ATOM 754 C C . ASP A 1 90 ? -18.338 2.507 33.929 1.00 17.48 90 ASP A C 1
ATOM 755 O O . ASP A 1 90 ? -17.612 1.860 33.230 1.00 17.14 90 ASP A O 1
ATOM 760 N N . LEU A 1 91 ? -19.175 3.426 33.420 1.00 16.66 91 LEU A N 1
ATOM 761 C CA . LEU A 1 91 ? -19.256 3.609 31.945 1.00 16.41 91 LEU A CA 1
ATOM 762 C C . LEU A 1 91 ? -17.895 4.100 31.423 1.00 15.90 91 LEU A C 1
ATOM 763 O O . LEU A 1 91 ? -17.491 3.582 30.397 1.00 15.53 91 LEU A O 1
ATOM 768 N N . ALA A 1 92 ? -17.249 5.055 32.115 1.00 17.62 92 ALA A N 1
ATOM 769 C CA . ALA A 1 92 ? -15.962 5.551 31.594 1.00 18.34 92 ALA A CA 1
ATOM 770 C C . ALA A 1 92 ? -14.934 4.451 31.580 1.00 19.24 92 ALA A C 1
ATOM 771 O O . ALA A 1 92 ? -14.151 4.360 30.607 1.00 18.63 92 ALA A O 1
ATOM 773 N N . ALA A 1 93 ? -14.920 3.582 32.587 1.00 17.23 93 ALA A N 1
ATOM 774 C CA . ALA A 1 93 ? -13.952 2.489 32.586 1.00 15.55 93 ALA A CA 1
ATOM 775 C C . ALA A 1 93 ? -14.208 1.470 31.518 1.00 16.33 93 ALA A C 1
ATOM 776 O O . ALA A 1 93 ? -13.261 0.936 30.855 1.00 18.55 93 ALA A O 1
ATOM 778 N N . GLU A 1 94 ? -15.494 1.195 31.317 1.00 15.83 94 GLU A N 1
ATOM 779 C CA A GLU A 1 94 ? -15.805 0.174 30.325 0.80 14.75 94 GLU A CA 1
ATOM 780 C CA B GLU A 1 94 ? -15.911 0.211 30.288 0.20 15.48 94 GLU A CA 1
ATOM 781 C C . GLU A 1 94 ? -15.554 0.661 28.869 1.00 15.66 94 GLU A C 1
ATOM 782 O O . GLU A 1 94 ? -15.141 -0.146 28.046 1.00 17.26 94 GLU A O 1
ATOM 793 N N . ARG A 1 95 ? -15.761 1.970 28.614 1.00 16.13 95 ARG A N 1
ATOM 794 C CA . ARG A 1 95 ? -15.359 2.515 27.282 1.00 16.56 95 ARG A CA 1
ATOM 795 C C . ARG A 1 95 ? -13.852 2.335 27.082 1.00 17.11 95 ARG A C 1
ATOM 796 O O . ARG A 1 95 ? -13.417 1.994 25.994 1.00 17.19 95 ARG A O 1
ATOM 804 N N . GLU A 1 96 ? -13.078 2.552 28.127 1.00 17.87 96 GLU A N 1
ATOM 805 C CA . GLU A 1 96 ? -11.587 2.404 27.946 1.00 16.97 96 GLU A CA 1
ATOM 806 C C . GLU A 1 96 ? -11.240 0.912 27.720 1.00 19.33 96 GLU A C 1
ATOM 807 O O . GLU A 1 96 ? -10.407 0.601 26.885 1.00 18.59 96 GLU A O 1
ATOM 813 N N . ALA A 1 97 ? -11.940 0.000 28.402 1.00 18.63 97 ALA A N 1
ATOM 814 C CA . ALA A 1 97 ? -11.685 -1.420 28.124 1.00 17.31 97 ALA A CA 1
ATOM 815 C C . ALA A 1 97 ? -12.007 -1.846 26.688 1.00 15.32 97 ALA A C 1
ATOM 816 O O . ALA A 1 97 ? -11.245 -2.572 26.061 1.00 17.41 97 ALA A O 1
ATOM 818 N N . ARG A 1 98 ? -13.182 -1.466 26.225 1.00 15.12 98 ARG A N 1
ATOM 819 C CA . ARG A 1 98 ? -13.588 -1.755 24.857 1.00 16.47 98 ARG A CA 1
ATOM 820 C C . ARG A 1 98 ? -12.510 -1.247 23.889 1.00 18.25 98 ARG A C 1
ATOM 821 O O . ARG A 1 98 ? -12.191 -1.986 22.986 1.00 16.14 98 ARG A O 1
ATOM 829 N N . ALA A 1 99 ? -12.032 0.001 24.070 1.00 16.28 99 ALA A N 1
ATOM 830 C CA . ALA A 1 99 ? -11.054 0.534 23.065 1.00 15.30 99 ALA A CA 1
ATOM 831 C C . ALA A 1 99 ? -9.732 -0.234 23.130 1.00 17.95 99 ALA A C 1
ATOM 832 O O . ALA A 1 99 ? -9.083 -0.499 22.069 1.00 16.33 99 ALA A O 1
ATOM 834 N N . LEU A 1 100 ? -9.362 -0.646 24.365 1.00 15.92 100 LEU A N 1
ATOM 835 C CA . LEU A 1 100 ? -8.131 -1.477 24.446 1.00 16.14 100 LEU A CA 1
ATOM 836 C C . LEU A 1 100 ? -8.321 -2.815 23.691 1.00 16.16 100 LEU A C 1
ATOM 837 O O . LEU A 1 100 ? -7.397 -3.297 23.012 1.00 16.24 100 LEU A O 1
ATOM 842 N N . TYR A 1 101 ? -9.505 -3.422 23.875 1.00 15.62 101 TYR A N 1
ATOM 843 C CA . TYR A 1 101 ? -9.667 -4.705 23.189 1.00 15.30 101 TYR A CA 1
ATOM 844 C C . TYR A 1 101 ? -9.800 -4.613 21.677 1.00 15.55 101 TYR A C 1
ATOM 845 O O . TYR A 1 101 ? -9.363 -5.548 20.955 1.00 16.58 101 TYR A O 1
ATOM 854 N N . GLN A 1 102 ? -10.354 -3.491 21.210 1.00 15.59 102 GLN A N 1
ATOM 855 C CA . GLN A 1 102 ? -10.369 -3.253 19.799 1.00 15.64 102 GLN A CA 1
ATOM 856 C C . GLN A 1 102 ? -8.935 -3.166 19.254 1.00 16.03 102 GLN A C 1
ATOM 857 O O . GLN A 1 102 ? -8.606 -3.806 18.217 1.00 16.28 102 GLN A O 1
ATOM 863 N N . GLU A 1 103 ? -8.075 -2.443 19.991 1.00 16.42 103 GLU A N 1
ATOM 864 C CA . GLU A 1 103 ? -6.709 -2.359 19.497 1.00 17.90 103 GLU A CA 1
ATOM 865 C C . GLU A 1 103 ? -5.969 -3.686 19.622 1.00 16.36 103 GLU A C 1
ATOM 866 O O . GLU A 1 103 ? -5.168 -4.035 18.731 1.00 19.05 103 GLU A O 1
ATOM 872 N N . GLY A 1 104 ? -6.162 -4.456 20.748 1.00 15.09 104 GLY A N 1
ATOM 873 C CA . GLY A 1 104 ? -5.497 -5.744 20.909 1.00 14.51 104 GLY A CA 1
ATOM 874 C C . GLY A 1 104 ? -5.916 -6.750 19.818 1.00 14.92 104 GLY A C 1
ATOM 875 O O . GLY A 1 104 ? -5.110 -7.520 19.242 1.00 16.66 104 GLY A O 1
ATOM 876 N N . ALA A 1 105 ? -7.231 -6.720 19.512 1.00 14.53 105 ALA A N 1
ATOM 877 C CA . ALA A 1 105 ? -7.704 -7.643 18.464 1.00 15.34 105 ALA A CA 1
ATOM 878 C C . ALA A 1 105 ? -7.090 -7.275 17.101 1.00 17.00 105 ALA A C 1
ATOM 879 O O . ALA A 1 105 ? -6.621 -8.169 16.426 1.00 18.94 105 ALA A O 1
ATOM 881 N N . ALA A 1 106 ? -6.994 -5.983 16.787 1.00 17.08 106 ALA A N 1
ATOM 882 C CA . ALA A 1 106 ? -6.424 -5.638 15.486 1.00 16.15 106 ALA A CA 1
ATOM 883 C C . ALA A 1 106 ? -4.960 -5.999 15.431 1.00 17.62 106 ALA A C 1
ATOM 884 O O . ALA A 1 106 ? -4.475 -6.492 14.394 1.00 19.69 106 ALA A O 1
ATOM 886 N N . TYR A 1 107 ? -4.197 -5.750 16.532 1.00 15.99 107 TYR A N 1
ATOM 887 C CA . TYR A 1 107 ? -2.810 -6.109 16.565 1.00 17.27 107 TYR A CA 1
ATOM 888 C C . TYR A 1 107 ? -2.583 -7.623 16.412 1.00 17.94 107 TYR A C 1
ATOM 889 O O . TYR A 1 107 ? -1.812 -8.122 15.594 1.00 17.70 107 TYR A O 1
ATOM 898 N N . ALA A 1 108 ? -3.343 -8.403 17.213 1.00 17.63 108 ALA A N 1
ATOM 899 C CA . ALA A 1 108 ? -3.144 -9.837 17.131 1.00 16.81 108 ALA A CA 1
ATOM 900 C C . ALA A 1 108 ? -3.480 -10.354 15.711 1.00 17.44 108 ALA A C 1
ATOM 901 O O . ALA A 1 108 ? -2.826 -11.262 15.200 1.00 18.09 108 ALA A O 1
ATOM 903 N N . ALA A 1 109 ? -4.523 -9.790 15.079 1.00 15.97 109 ALA A N 1
ATOM 904 C CA . ALA A 1 109 ? -4.880 -10.234 13.720 1.00 17.25 109 ALA A CA 1
ATOM 905 C C . ALA A 1 109 ? -3.683 -9.906 12.819 1.00 18.90 109 ALA A C 1
ATOM 906 O O . ALA A 1 109 ? -3.381 -10.742 11.959 1.00 20.11 109 ALA A O 1
ATOM 908 N N . SER A 1 110 ? -3.056 -8.748 13.019 1.00 19.32 110 SER A N 1
ATOM 909 C CA . SER A 1 110 ? -1.952 -8.367 12.070 1.00 20.34 110 SER A CA 1
ATOM 910 C C . SER A 1 110 ? -0.752 -9.328 12.155 1.00 23.94 110 SER A C 1
ATOM 911 O O . SER A 1 110 ? -0.002 -9.355 11.186 1.00 23.61 110 SER A O 1
ATOM 914 N N . VAL A 1 111 ? -0.530 -10.068 13.259 1.00 18.02 111 VAL A N 1
ATOM 915 C CA . VAL A 1 111 ? 0.556 -11.035 13.426 1.00 19.69 111 VAL A CA 1
ATOM 916 C C . VAL A 1 111 ? 0.066 -12.487 13.310 1.00 18.15 111 VAL A C 1
ATOM 917 O O . VAL A 1 111 ? 0.839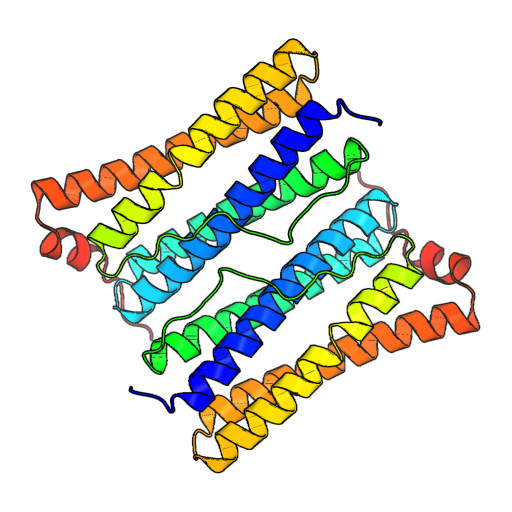 -13.411 13.611 1.00 21.00 111 VAL A O 1
ATOM 921 N N . GLY A 1 112 ? -1.203 -12.679 12.918 1.00 19.32 112 GLY A N 1
ATOM 922 C CA . GLY A 1 112 ? -1.698 -14.049 12.696 1.00 21.39 112 GLY A CA 1
ATOM 923 C C . GLY A 1 112 ? -2.058 -14.757 13.970 1.00 18.44 112 GLY A C 1
ATOM 924 O O . GLY A 1 112 ? -2.223 -15.966 13.921 1.00 17.72 112 GLY A O 1
ATOM 925 N N . ASP A 1 113 ? -2.112 -14.074 15.125 1.00 18.29 113 ASP A N 1
ATOM 926 C CA . ASP A 1 113 ? -2.459 -14.809 16.389 1.00 15.84 113 ASP A CA 1
ATOM 927 C C . ASP A 1 113 ? -3.972 -14.730 16.495 1.00 16.05 113 ASP A C 1
ATOM 928 O O . ASP A 1 113 ? -4.581 -13.947 17.247 1.00 16.12 113 ASP A O 1
ATOM 933 N N . PHE A 1 114 ? -4.613 -15.618 15.705 1.00 16.10 114 PHE A N 1
ATOM 934 C CA . PHE A 1 114 ? -6.093 -15.531 15.589 1.00 16.16 114 PHE A CA 1
ATOM 935 C C . PHE A 1 114 ? -6.803 -15.969 16.906 1.00 16.25 114 PHE A C 1
ATOM 936 O O . PHE A 1 114 ? -7.773 -15.332 17.201 1.00 16.29 114 PHE A O 1
ATOM 944 N N . PRO A 1 115 ? -6.254 -16.913 17.669 1.00 16.06 115 PRO A N 1
ATOM 945 C CA . PRO A 1 115 ? -6.957 -17.221 18.947 1.00 14.87 115 PRO A CA 1
ATOM 946 C C . PRO A 1 115 ? -6.914 -16.073 19.960 1.00 15.96 115 PRO A C 1
ATOM 947 O O . PRO A 1 115 ? -7.934 -15.736 20.621 1.00 17.04 115 PRO A O 1
ATOM 951 N N . SER A 1 116 ? -5.764 -15.334 19.959 1.00 15.65 116 SER A N 1
ATOM 952 C CA . SER A 1 116 ? -5.765 -14.157 20.780 1.00 15.26 116 SER A CA 1
ATOM 953 C C . SER A 1 116 ? -6.686 -13.072 20.217 1.00 14.50 116 SER A C 1
ATOM 954 O O . SER A 1 116 ? -7.388 -12.319 21.008 1.00 14.89 116 SER A O 1
ATOM 957 N N . LYS A 1 117 ? -6.689 -12.907 18.908 1.00 14.14 117 LYS A N 1
ATOM 958 C CA . LYS A 1 117 ? -7.624 -11.954 18.323 1.00 13.38 117 LYS A CA 1
ATOM 959 C C . LYS A 1 117 ? -9.081 -12.238 18.713 1.00 14.35 117 LYS A C 1
ATOM 960 O O . LYS A 1 117 ? -9.848 -11.341 19.115 1.00 15.54 117 LYS A O 1
ATOM 966 N N . ASN A 1 118 ? -9.422 -13.527 18.618 1.00 15.11 118 ASN A N 1
ATOM 967 C CA . ASN A 1 118 ? -10.802 -13.918 19.001 1.00 15.80 118 ASN A CA 1
ATOM 968 C C . ASN A 1 118 ? -11.100 -13.768 20.475 1.00 16.23 118 ASN A C 1
ATOM 969 O O . ASN A 1 118 ? -12.266 -13.391 20.722 1.00 16.27 118 ASN A O 1
ATOM 974 N N . LEU A 1 119 ? -10.139 -13.896 21.368 1.00 15.12 119 LEU A N 1
ATOM 975 C CA . LEU A 1 119 ? -10.379 -13.599 22.792 1.00 14.05 119 LEU A CA 1
ATOM 976 C C . LEU A 1 119 ? -10.650 -12.086 22.923 1.00 14.45 119 LEU A C 1
ATOM 977 O O . LEU A 1 119 ? -11.609 -11.688 23.573 1.00 14.46 119 LEU A O 1
ATOM 982 N N . PHE A 1 120 ? -9.838 -11.216 22.269 1.00 13.97 120 PHE A N 1
ATOM 983 C CA . PHE A 1 120 ? -10.136 -9.781 22.386 1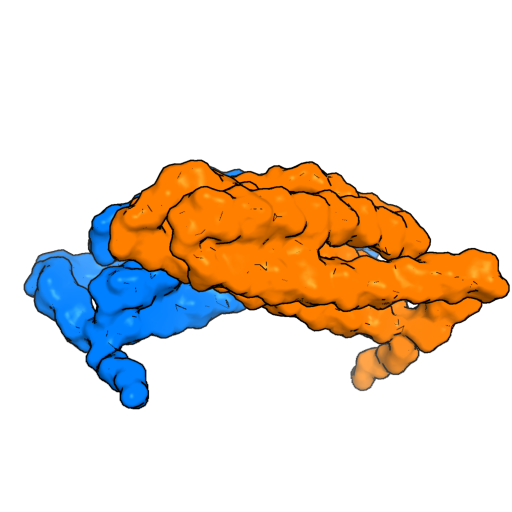.00 13.87 120 PHE A CA 1
ATOM 984 C C . PHE A 1 120 ? -11.427 -9.378 21.755 1.00 14.15 120 PHE A C 1
ATOM 985 O O . PHE A 1 120 ? -12.163 -8.540 22.305 1.00 15.44 120 PHE A O 1
ATOM 993 N N . GLU A 1 121 ? -11.795 -9.983 20.613 1.00 14.89 121 GLU A N 1
ATOM 994 C CA . GLU A 1 121 ? -13.077 -9.658 19.997 1.00 15.50 121 GLU A CA 1
ATOM 995 C C . GLU A 1 121 ? -14.244 -10.175 20.872 1.00 17.15 121 GLU A C 1
ATOM 996 O O . GLU A 1 121 ? -15.283 -9.414 20.980 1.00 16.08 121 GLU A O 1
ATOM 1002 N N . GLU A 1 122 ? -14.104 -11.348 21.482 1.00 14.99 122 GLU A N 1
ATOM 1003 C CA . GLU A 1 122 ? -15.182 -11.829 22.401 1.00 15.39 122 GLU A CA 1
ATOM 1004 C C . GLU A 1 122 ? -15.324 -10.870 23.586 1.00 15.44 122 GLU A C 1
ATOM 1005 O O . GLU A 1 122 ? -16.480 -10.463 23.885 1.00 17.11 122 GLU A O 1
ATOM 1011 N N . LEU A 1 123 ? -14.205 -10.486 24.215 1.00 14.89 123 LEU A N 1
ATOM 1012 C CA . LEU A 1 123 ? -14.333 -9.555 25.355 1.00 14.46 123 LEU A CA 1
ATOM 1013 C C . LEU A 1 123 ? -14.821 -8.200 24.861 1.00 15.72 123 LEU A C 1
ATOM 1014 O O . LEU A 1 123 ? -15.569 -7.518 25.620 1.00 16.71 123 LEU A O 1
ATOM 1019 N N . MET A 1 124 ? -14.398 -7.722 23.660 1.00 14.68 124 MET A N 1
ATOM 1020 C CA . MET A 1 124 ? -14.926 -6.419 23.213 1.00 14.02 124 MET A CA 1
ATOM 1021 C C . MET A 1 124 ? -16.478 -6.483 23.094 1.00 14.76 124 MET A C 1
ATOM 1022 O O . MET A 1 124 ? -17.136 -5.500 23.496 1.00 15.67 124 MET A O 1
ATOM 1027 N N . GLY A 1 125 ? -17.013 -7.615 22.599 1.00 15.00 125 GLY A N 1
ATOM 1028 C CA . GLY A 1 125 ? -18.492 -7.694 22.491 1.00 14.91 125 GLY A CA 1
ATOM 1029 C C . GLY A 1 125 ? -19.098 -7.746 23.915 1.00 16.23 125 GLY A C 1
ATOM 1030 O O . GLY A 1 125 ? -20.154 -7.081 24.147 1.00 16.55 125 GLY A O 1
ATOM 1031 N N . ASP A 1 126 ? -18.409 -8.437 24.866 1.00 15.07 126 ASP A N 1
ATOM 1032 C CA . ASP A 1 126 ? -19.023 -8.458 26.180 1.00 15.25 126 ASP A CA 1
ATOM 1033 C C . ASP A 1 126 ? -18.977 -7.073 26.827 1.00 16.44 126 ASP A C 1
ATOM 1034 O O . ASP A 1 126 ? -19.931 -6.720 27.494 1.00 16.81 126 ASP A O 1
ATOM 1039 N N . GLU A 1 127 ? -17.884 -6.324 26.593 1.00 14.27 127 GLU A N 1
ATOM 1040 C CA . GLU A 1 127 ? -17.861 -4.988 27.180 1.00 14.67 127 GLU A CA 1
ATOM 1041 C C . GLU A 1 127 ? -18.870 -4.075 26.471 1.00 14.51 127 GLU A C 1
ATOM 1042 O O . GLU A 1 127 ? -19.420 -3.152 27.173 1.00 15.39 127 GLU A O 1
ATOM 1048 N N . GLU A 1 128 ? -19.177 -4.266 25.169 1.00 14.77 128 GLU A N 1
ATOM 1049 C CA . GLU A 1 128 ? -20.239 -3.430 24.617 1.00 14.85 128 GLU A CA 1
ATOM 1050 C C . GLU A 1 128 ? -21.607 -3.768 25.242 1.00 16.29 128 GLU A C 1
ATOM 1051 O O . GLU A 1 128 ? -22.411 -2.869 25.404 1.00 17.85 128 GLU A O 1
ATOM 1057 N N . HIS A 1 129 ? -21.818 -5.020 25.654 1.00 16.44 129 HIS A N 1
ATOM 1058 C CA . HIS A 1 129 ? -23.058 -5.353 26.396 1.00 16.62 129 HIS A CA 1
ATOM 1059 C C . HIS A 1 129 ? -23.061 -4.647 27.732 1.00 16.71 129 HIS A C 1
ATOM 1060 O O . HIS A 1 129 ? -24.139 -4.149 28.135 1.00 17.82 129 HIS A O 1
ATOM 1067 N N . HIS A 1 130 ? -21.925 -4.609 28.448 1.00 15.44 130 HIS A N 1
ATOM 1068 C CA . HIS A 1 130 ? -21.875 -3.827 29.714 1.00 16.78 130 HIS A CA 1
ATOM 1069 C C . HIS A 1 130 ? -22.095 -2.364 29.500 1.00 15.25 130 HIS A C 1
ATOM 1070 O O . HIS A 1 130 ? -22.777 -1.710 30.302 1.00 17.32 130 HIS A O 1
ATOM 1077 N N . ILE A 1 131 ? -21.511 -1.778 28.443 1.00 14.51 131 ILE A N 1
ATOM 1078 C CA . ILE A 1 131 ? -21.733 -0.388 28.055 1.00 14.77 131 ILE A CA 1
ATOM 1079 C C . ILE A 1 131 ? -23.253 -0.144 27.797 1.00 16.11 131 ILE A C 1
ATOM 1080 O O . ILE A 1 131 ? -23.785 0.878 28.265 1.00 17.00 131 ILE A O 1
ATOM 1085 N N . ASP A 1 132 ? -23.839 -1.008 26.996 1.00 15.96 132 ASP A N 1
ATOM 1086 C CA . ASP A 1 132 ? -25.315 -0.883 26.718 1.00 17.72 132 ASP A CA 1
ATOM 1087 C C . ASP A 1 132 ? -26.076 -0.820 28.036 1.00 17.73 132 ASP A C 1
ATOM 1088 O O . ASP A 1 132 ? -26.941 0.055 28.231 1.00 18.64 132 ASP A O 1
ATOM 1093 N N . PHE A 1 133 ? -25.788 -1.726 28.971 1.00 16.24 133 PHE A N 1
ATOM 1094 C CA . PHE A 1 133 ? -26.473 -1.693 30.234 1.00 17.63 133 PHE A CA 1
ATOM 1095 C C . PHE A 1 133 ? -26.316 -0.372 30.970 1.00 16.65 133 PHE A C 1
ATOM 1096 O O . PHE A 1 133 ? -27.279 0.219 31.433 1.00 16.76 133 PHE A O 1
ATOM 1104 N N . LEU A 1 134 ? -25.083 0.102 31.107 1.00 16.06 134 LEU A N 1
ATOM 1105 C CA . LEU A 1 134 ? -24.799 1.314 31.816 1.00 14.20 134 LEU A CA 1
ATOM 1106 C C . LEU A 1 134 ? -25.382 2.570 31.145 1.00 17.48 134 LEU A C 1
ATOM 1107 O O . LEU A 1 134 ? -25.991 3.395 31.831 1.00 18.98 134 LEU A O 1
ATOM 1112 N N . GLU A 1 135 ? -25.279 2.613 29.816 1.00 17.55 135 GLU A N 1
ATOM 1113 C CA . GLU A 1 135 ? -25.944 3.734 29.075 1.00 16.86 135 GLU A CA 1
ATOM 1114 C C . GLU A 1 135 ? -27.440 3.719 29.295 1.00 18.91 135 GLU A C 1
ATOM 1115 O O . GLU A 1 135 ? -28.067 4.810 29.444 1.00 19.70 135 GLU A O 1
ATOM 1121 N N . THR A 1 136 ? -28.031 2.511 29.333 1.00 16.72 136 THR A N 1
ATOM 1122 C CA . THR A 1 136 ? -29.505 2.457 29.521 1.00 18.18 136 THR A CA 1
ATOM 1123 C C . THR A 1 136 ? -29.831 3.003 30.914 1.00 18.38 136 THR A C 1
ATOM 1124 O O . THR A 1 136 ? -30.844 3.705 31.059 1.00 17.25 136 THR A O 1
ATOM 1128 N N . GLN A 1 137 ? -29.012 2.642 31.929 1.00 17.59 137 GLN A N 1
ATOM 1129 C CA . GLN A 1 137 ? -29.394 3.128 33.295 1.00 16.56 137 GLN A CA 1
ATOM 1130 C C . GLN A 1 137 ? -29.279 4.630 33.257 1.00 14.99 137 GLN A C 1
ATOM 1131 O O . GLN A 1 137 ? -30.125 5.347 33.925 1.00 16.62 137 GLN A O 1
ATOM 1137 N N . LEU A 1 138 ? -28.246 5.176 32.628 1.00 16.32 138 LEU A N 1
ATOM 1138 C CA . LEU A 1 138 ? -28.129 6.659 32.643 1.00 17.67 138 LEU A CA 1
ATOM 1139 C C . LEU A 1 138 ? -29.267 7.304 31.816 1.00 19.75 138 LEU A C 1
ATOM 1140 O O . LEU A 1 138 ? -29.688 8.442 32.155 1.00 20.28 138 LEU A O 1
ATOM 1145 N N . ASP A 1 139 ? -29.778 6.581 30.833 1.00 20.00 139 ASP A N 1
ATOM 1146 C CA . ASP A 1 139 ? -30.943 7.093 30.043 1.00 19.67 139 ASP A CA 1
ATOM 1147 C C . ASP A 1 139 ? -32.201 7.207 30.959 1.00 19.92 139 ASP A C 1
ATOM 1148 O O . ASP A 1 139 ? -32.921 8.225 30.956 1.00 19.11 139 ASP A O 1
ATOM 1153 N N . LEU A 1 140 ? -32.398 6.186 31.765 1.00 16.40 140 LEU A N 1
ATOM 1154 C CA . LEU A 1 140 ? -33.525 6.224 32.684 1.00 18.83 140 LEU A CA 1
ATOM 1155 C C . LEU A 1 140 ? -33.309 7.336 33.676 1.00 16.69 140 LEU A C 1
ATOM 1156 O O . LEU A 1 140 ? -34.284 8.001 34.029 1.00 16.96 140 LEU A O 1
ATOM 1161 N N . VAL A 1 141 ? -32.088 7.546 34.212 1.00 17.13 141 VAL A N 1
ATOM 1162 C CA . VAL A 1 141 ? -31.921 8.642 35.176 1.00 15.86 141 VAL A CA 1
ATOM 1163 C C . VAL A 1 141 ? -32.219 9.968 34.436 1.00 18.17 141 VAL A C 1
ATOM 1164 O O . VAL A 1 141 ? -32.815 10.848 35.075 1.00 18.39 141 VAL A O 1
ATOM 1168 N N . SER A 1 142 ? -31.842 10.085 33.175 1.00 17.66 142 SER A N 1
ATOM 1169 C CA . SER A 1 142 ? -32.102 11.351 32.437 1.00 18.54 142 SER A CA 1
ATOM 1170 C C . SER A 1 142 ? -33.613 11.559 32.236 1.00 20.72 142 SER A C 1
ATOM 1171 O O . SER A 1 142 ? -34.073 12.753 32.408 1.00 24.40 142 SER A O 1
ATOM 1174 N N . LYS A 1 143 ? -34.380 10.523 31.929 1.00 18.49 143 LYS A N 1
ATOM 1175 C CA . LYS A 1 143 ? -35.795 10.682 31.601 1.00 19.95 143 LYS A CA 1
ATOM 1176 C C . LYS A 1 143 ? -36.685 10.694 32.859 1.00 20.91 143 LYS A C 1
ATOM 1177 O O . LYS A 1 143 ? -37.809 11.280 32.800 1.00 24.39 143 LYS A O 1
ATOM 1183 N N . LEU A 1 144 ? -36.261 10.026 33.967 1.00 17.14 144 LEU A N 1
ATOM 1184 C CA . LEU A 1 144 ? -37.146 9.923 35.129 1.00 16.66 144 LEU A CA 1
ATOM 1185 C C . LEU A 1 144 ? -36.668 10.743 36.290 1.00 16.13 144 LEU A C 1
ATOM 1186 O O . LEU A 1 144 ? -37.433 10.938 37.267 1.00 18.67 144 LEU A O 1
ATOM 1191 N N . GLY A 1 145 ? -35.378 11.085 36.270 1.00 17.23 145 GLY A N 1
ATOM 1192 C CA . GLY A 1 145 ? -34.668 11.619 37.410 1.00 17.41 145 GLY A CA 1
ATOM 1193 C C . GLY A 1 145 ? -34.050 10.532 38.301 1.00 18.16 145 GLY A C 1
ATOM 1194 O O . GLY A 1 145 ? -34.513 9.410 38.293 1.00 18.34 145 GLY A O 1
ATOM 1195 N N . LEU A 1 146 ? -32.996 10.891 38.971 1.00 16.65 146 LEU A N 1
ATOM 1196 C CA . LEU A 1 146 ? -32.186 9.849 39.723 1.00 16.42 146 LEU A CA 1
ATOM 1197 C C . LEU A 1 146 ? -33.105 9.186 40.799 1.00 15.24 146 LEU A C 1
ATOM 1198 O O . LEU A 1 146 ? -32.989 7.969 41.018 1.00 17.53 146 LEU A O 1
ATOM 1203 N N . GLU A 1 147 ? -33.926 9.960 41.527 1.00 16.81 147 GLU A N 1
ATOM 1204 C CA . GLU A 1 147 ? -34.644 9.361 42.687 1.00 17.11 147 GLU A CA 1
ATOM 1205 C C . GLU A 1 147 ? -35.675 8.345 42.219 1.00 16.06 147 GLU A C 1
ATOM 1206 O O . GLU A 1 147 ? -35.732 7.267 42.826 1.00 17.63 147 GLU A O 1
ATOM 1212 N N . LEU A 1 148 ? -36.454 8.620 41.140 1.00 16.07 148 LEU A N 1
ATOM 1213 C CA . LEU A 1 148 ? -37.412 7.580 40.638 1.00 15.78 148 LEU A CA 1
ATOM 1214 C C . LEU A 1 148 ? -36.636 6.404 40.147 1.00 17.81 148 LEU A C 1
ATOM 1215 O O . LEU A 1 148 ? -37.025 5.261 40.412 1.00 17.49 148 LEU A O 1
ATOM 1220 N N . TYR A 1 149 ? -35.529 6.627 39.433 1.00 17.03 149 TYR A N 1
ATOM 1221 C CA . TYR A 1 149 ? -34.775 5.461 38.912 1.00 14.78 149 TYR A CA 1
ATOM 1222 C C . TYR A 1 149 ? -34.292 4.588 40.107 1.00 14.45 149 TYR A C 1
ATOM 1223 O O . TYR A 1 149 ? -34.483 3.351 40.099 1.00 17.07 149 TYR A O 1
ATOM 1232 N N . ALA A 1 150 ? -33.631 5.216 41.066 1.00 15.09 150 ALA A N 1
ATOM 1233 C CA . ALA A 1 150 ? -33.026 4.408 42.133 1.00 15.06 150 ALA A CA 1
ATOM 1234 C C . ALA A 1 150 ? -34.079 3.761 43.025 1.00 15.30 150 ALA A C 1
ATOM 1235 O O . ALA A 1 150 ? -33.887 2.601 43.404 1.00 16.45 150 ALA A O 1
ATOM 1237 N N . GLN A 1 151 ? -35.189 4.494 43.277 1.00 15.10 151 GLN A N 1
ATOM 1238 C CA . GLN A 1 151 ? -36.212 3.900 44.163 1.00 14.76 151 GLN A CA 1
ATOM 1239 C C . GLN A 1 151 ? -36.742 2.604 43.589 1.00 16.30 151 GLN A C 1
ATOM 1240 O O . GLN A 1 151 ? -37.020 1.679 44.350 1.00 14.37 151 GLN A O 1
ATOM 1246 N N . HIS A 1 152 ? -36.832 2.487 42.281 1.00 13.83 152 HIS A N 1
ATOM 1247 C CA . HIS A 1 152 ? -37.382 1.245 41.734 1.00 14.43 152 HIS A CA 1
ATOM 1248 C C . HIS A 1 152 ? -36.565 0.008 42.011 1.00 15.83 152 HIS A C 1
ATOM 1249 O O . HIS A 1 152 ? -37.112 -1.076 42.062 1.00 15.58 152 HIS A O 1
ATOM 1256 N N . HIS A 1 153 ? -35.293 0.261 42.288 1.00 15.21 153 HIS A N 1
ATOM 1257 C CA . HIS A 1 153 ? -34.365 -0.870 42.447 1.00 14.04 153 HIS A CA 1
ATOM 1258 C C . HIS A 1 153 ? -33.922 -1.027 43.912 1.00 15.50 153 HIS A C 1
ATOM 1259 O O . HIS A 1 153 ? -32.857 -1.584 44.157 1.00 17.09 153 HIS A O 1
ATOM 1266 N N . ILE A 1 154 ? -34.697 -0.516 44.873 1.00 16.12 154 ILE A N 1
ATOM 1267 C CA . ILE A 1 154 ? -34.369 -0.764 46.263 1.00 15.51 154 ILE A CA 1
ATOM 1268 C C . ILE A 1 154 ? -34.438 -2.247 46.590 1.00 14.98 154 ILE A C 1
ATOM 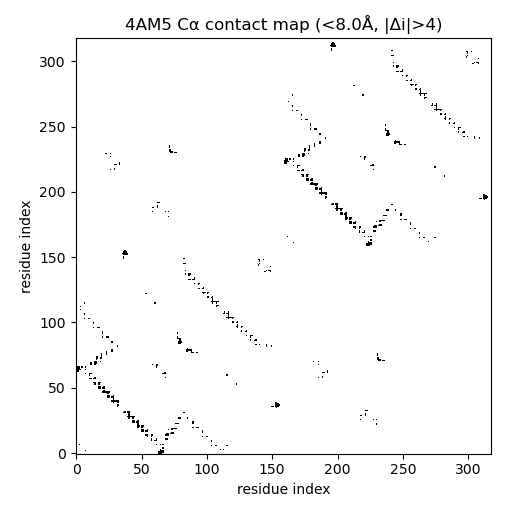1269 O O . ILE A 1 154 ? -33.611 -2.725 47.389 1.00 16.65 154 ILE A O 1
ATOM 1274 N N . GLY A 1 155 ? -35.406 -2.988 46.000 1.00 15.88 155 GLY A N 1
ATOM 1275 C CA . GLY A 1 155 ? -35.435 -4.443 46.258 1.00 16.78 155 GLY A CA 1
ATOM 1276 C C . GLY A 1 155 ? -36.264 -4.761 47.482 1.00 17.69 155 GLY A C 1
ATOM 1277 O O . GLY A 1 155 ? -37.071 -3.922 48.004 1.00 19.24 155 GLY A O 1
ATOM 1278 N N . LYS A 1 156 ? -36.038 -5.993 48.024 1.00 19.72 156 LYS A N 1
ATOM 1279 C CA . LYS A 1 156 ? -36.857 -6.577 49.136 1.00 18.60 156 LYS A CA 1
ATOM 1280 C C . LYS A 1 156 ? -36.002 -6.503 50.363 1.00 20.96 156 LYS A C 1
ATOM 1281 O O . LYS A 1 156 ? -34.741 -6.478 50.310 1.00 23.60 156 LYS A O 1
ATOM 1287 N N . LEU A 1 157 ? -36.701 -6.417 51.491 1.00 20.13 157 LEU A N 1
ATOM 1288 C CA . LEU A 1 157 ? -35.933 -6.422 52.765 1.00 20.41 157 LEU A CA 1
ATOM 1289 C C . LEU A 1 157 ? -35.555 -7.849 53.172 1.00 25.84 157 LEU A C 1
ATOM 1290 O O . LEU A 1 157 ? -36.335 -8.758 52.947 1.00 26.06 157 LEU A O 1
ATOM 1295 N N . ASP A 1 158 ? -34.407 -8.005 53.854 1.00 27.92 158 ASP A N 1
ATOM 1296 C CA . ASP A 1 158 ? -33.942 -9.388 54.218 1.00 29.04 158 ASP A CA 1
ATOM 1297 C C . ASP A 1 158 ? -34.877 -9.949 55.249 1.00 28.58 158 ASP A C 1
ATOM 1298 O O . ASP A 1 158 ? -35.401 -9.220 56.120 1.00 28.14 158 ASP A O 1
ATOM 1303 N N . ASP A 1 159 ? -35.045 -11.278 55.221 1.00 30.16 159 ASP A N 1
ATOM 1304 C CA . ASP A 1 159 ? -35.817 -11.967 56.293 1.00 36.85 159 ASP A CA 1
ATOM 1305 C C . ASP A 1 159 ? -35.285 -11.604 57.690 1.00 43.50 159 ASP A C 1
ATOM 1306 O O . ASP A 1 159 ? -36.086 -11.420 58.640 1.00 44.33 159 ASP A O 1
ATOM 1312 N N . MET B 1 1 ? -22.375 3.709 60.804 1.00 22.00 1 MET B N 1
ATOM 1313 C CA . MET B 1 1 ? -22.050 4.074 62.227 1.00 21.68 1 MET B CA 1
ATOM 1314 C C . MET B 1 1 ? -20.617 4.585 62.181 1.00 23.28 1 MET B C 1
ATOM 1315 O O . MET B 1 1 ? -19.789 3.955 61.494 1.00 26.26 1 MET B O 1
ATOM 1320 N N . LYS B 1 2 ? -20.256 5.706 62.812 1.00 23.59 2 LYS B N 1
ATOM 1321 C CA . LYS B 1 2 ? -18.889 6.130 62.543 1.00 22.75 2 LYS B CA 1
ATOM 1322 C C . LYS B 1 2 ? -17.930 5.338 63.394 1.00 23.11 2 LYS B C 1
ATOM 1323 O O . LYS B 1 2 ? -18.008 5.364 64.602 1.00 25.08 2 LYS B O 1
ATOM 1329 N N . GLY B 1 3 ? -16.995 4.667 62.744 1.00 21.10 3 GLY B N 1
ATOM 1330 C CA . GLY B 1 3 ? -16.011 3.833 63.370 1.00 20.58 3 GLY B CA 1
ATOM 1331 C C . GLY B 1 3 ? -14.772 4.508 63.896 1.00 19.17 3 GLY B C 1
ATOM 1332 O O . GLY B 1 3 ? -14.583 5.699 63.620 1.00 23.01 3 GLY B O 1
ATOM 1333 N N . ASP B 1 4 ? -13.958 3.791 64.652 1.00 18.50 4 ASP B N 1
ATOM 1334 C CA . ASP B 1 4 ? -12.661 4.320 65.049 1.00 18.92 4 ASP B CA 1
ATOM 1335 C C . ASP B 1 4 ? -11.744 4.403 63.831 1.00 21.57 4 ASP B C 1
ATOM 1336 O O . ASP B 1 4 ? -11.599 3.440 63.011 1.00 19.61 4 ASP B O 1
ATOM 1341 N N . GLN B 1 5 ? -11.177 5.602 63.609 1.00 20.50 5 GLN B N 1
ATOM 1342 C CA . GLN B 1 5 ? -10.345 5.774 62.412 1.00 21.04 5 GLN B CA 1
ATOM 1343 C C . GLN B 1 5 ? -9.125 4.802 62.321 1.00 18.00 5 GLN B C 1
ATOM 1344 O O . GLN B 1 5 ? -8.810 4.322 61.174 1.00 19.28 5 GLN B O 1
ATOM 1350 N N . LYS B 1 6 ? -8.457 4.410 63.431 1.00 17.10 6 LYS B N 1
ATOM 1351 C CA . LYS B 1 6 ? -7.396 3.614 63.335 1.00 17.12 6 LYS B CA 1
ATOM 1352 C C . LYS B 1 6 ? -7.901 2.149 63.068 1.00 18.21 6 LYS B C 1
ATOM 1353 O O . LYS B 1 6 ? -7.188 1.426 62.387 1.00 18.61 6 LYS B O 1
ATOM 1359 N N . VAL B 1 7 ? -9.077 1.791 63.640 1.00 16.68 7 VAL B N 1
ATOM 1360 C CA . VAL B 1 7 ? -9.585 0.416 63.256 1.00 15.90 7 VAL B CA 1
ATOM 1361 C C . VAL B 1 7 ? -9.842 0.404 61.752 1.00 15.74 7 VAL B C 1
ATOM 1362 O O . VAL B 1 7 ? -9.478 -0.612 61.092 1.00 16.06 7 VAL B O 1
ATOM 1366 N N . ILE B 1 8 ? -10.433 1.470 61.204 1.00 15.08 8 ILE B N 1
ATOM 1367 C CA . ILE B 1 8 ? -10.682 1.457 59.729 1.00 15.00 8 ILE B CA 1
ATOM 1368 C C . ILE B 1 8 ? -9.359 1.353 58.974 1.00 15.33 8 ILE B C 1
ATOM 1369 O O . ILE B 1 8 ? -9.273 0.621 57.999 1.00 16.17 8 ILE B O 1
ATOM 1374 N N . GLU B 1 9 ? -8.279 1.973 59.473 1.00 14.75 9 GLU B N 1
ATOM 1375 C CA . GLU B 1 9 ? -6.970 1.822 58.798 1.00 15.76 9 GLU B CA 1
ATOM 1376 C C . GLU B 1 9 ? -6.506 0.355 58.855 1.00 15.21 9 GLU B C 1
ATOM 1377 O O . GLU B 1 9 ? -6.014 -0.134 57.853 1.00 16.08 9 GLU B O 1
ATOM 1383 N N . TYR B 1 10 ? -6.647 -0.327 60.019 1.00 15.50 10 TYR B N 1
ATOM 1384 C CA . TYR B 1 10 ? -6.280 -1.737 60.024 1.00 16.13 10 TYR B CA 1
ATOM 1385 C C . TYR B 1 10 ? -7.154 -2.555 59.076 1.00 14.51 10 TYR B C 1
ATOM 1386 O O . TYR B 1 10 ? -6.647 -3.491 58.432 1.00 15.06 10 TYR B O 1
ATOM 1395 N N . LEU B 1 11 ? -8.426 -2.209 59.016 1.00 13.91 11 LEU B N 1
ATOM 1396 C CA . LEU B 1 11 ? -9.332 -2.985 58.079 1.00 14.01 11 LEU B CA 1
ATOM 1397 C C . LEU B 1 11 ? -8.881 -2.771 56.642 1.00 13.47 11 LEU B C 1
ATOM 1398 O O . LEU B 1 11 ? -8.887 -3.679 55.822 1.00 15.34 11 LEU B O 1
ATOM 1403 N N . ASN B 1 12 ? -8.500 -1.547 56.295 1.00 13.87 12 ASN B N 1
ATOM 1404 C CA . ASN B 1 12 ? -7.978 -1.311 54.914 1.00 12.54 12 ASN B CA 1
ATOM 1405 C C . ASN B 1 12 ? -6.678 -1.957 54.675 1.00 13.43 12 ASN B C 1
ATOM 1406 O O . ASN B 1 12 ? -6.427 -2.429 53.572 1.00 15.64 12 ASN B O 1
ATOM 1411 N N . ARG B 1 13 ? -5.784 -1.985 55.681 1.00 14.34 13 ARG B N 1
ATOM 1412 C CA . ARG B 1 13 ? -4.565 -2.779 55.485 1.00 14.81 13 ARG B CA 1
ATOM 1413 C C . ARG B 1 13 ? -4.883 -4.255 55.275 1.00 14.97 13 ARG B C 1
ATOM 1414 O O . ARG B 1 13 ? -4.226 -4.925 54.459 1.00 15.58 13 ARG B O 1
ATOM 1422 N N . GLY B 1 14 ? -5.868 -4.734 56.029 1.00 14.42 14 GLY B N 1
ATOM 1423 C CA . GLY B 1 14 ? -6.278 -6.157 55.842 1.00 15.18 14 GLY B CA 1
ATOM 1424 C C . GLY B 1 14 ? -6.847 -6.349 54.457 1.00 14.24 14 GLY B C 1
ATOM 1425 O O . GLY B 1 14 ? -6.584 -7.384 53.811 1.00 14.77 14 GLY B O 1
ATOM 1426 N N . LEU B 1 15 ? -7.677 -5.432 53.986 1.00 13.33 15 LEU B N 1
ATOM 1427 C CA . LEU B 1 15 ? -8.225 -5.548 52.622 1.00 13.43 15 LEU B CA 1
ATOM 1428 C C . LEU B 1 15 ? -7.092 -5.640 51.590 1.00 14.78 15 LEU B C 1
ATOM 1429 O O . LEU B 1 15 ? -7.107 -6.496 50.727 1.00 15.47 15 LEU B O 1
ATOM 1434 N N . ARG B 1 16 ? -6.059 -4.782 51.716 1.00 15.11 16 ARG B N 1
ATOM 1435 C CA . ARG B 1 16 ? -4.926 -4.886 50.785 1.00 15.14 16 ARG B CA 1
ATOM 1436 C C . ARG B 1 16 ? -4.278 -6.244 50.903 1.00 15.46 16 ARG B C 1
ATOM 1437 O O . ARG B 1 16 ? -3.858 -6.798 49.860 1.00 14.93 16 ARG B O 1
ATOM 1445 N N . SER B 1 17 ? -4.073 -6.755 52.129 1.00 15.70 17 SER B N 1
ATOM 1446 C CA . SER B 1 17 ? -3.427 -8.056 52.280 1.00 14.63 17 SER B CA 1
ATOM 1447 C C . SER B 1 17 ? -4.269 -9.150 51.561 1.00 16.38 17 SER B C 1
ATOM 1448 O O . SER B 1 17 ? -3.706 -9.997 50.849 1.00 14.97 17 SER B O 1
ATOM 1451 N N . GLU B 1 18 ? -5.582 -9.073 51.704 1.00 14.53 18 GLU B N 1
ATOM 1452 C CA . GLU B 1 18 ? -6.423 -10.128 51.044 1.00 14.09 18 GLU B CA 1
ATOM 1453 C C . GLU B 1 18 ? -6.455 -9.972 49.549 1.00 14.59 18 GLU B C 1
ATOM 1454 O O . GLU B 1 18 ? -6.443 -10.946 48.838 1.00 14.42 18 GLU B O 1
ATOM 1460 N N . LEU B 1 19 ? -6.508 -8.731 49.051 1.00 14.43 19 LEU B N 1
ATOM 1461 C CA . LEU B 1 19 ? -6.444 -8.600 47.608 1.00 14.88 19 LEU B CA 1
ATOM 1462 C C . LEU B 1 19 ? -5.135 -9.196 47.029 1.00 15.04 19 LEU B C 1
ATOM 1463 O O . LEU B 1 19 ? -5.098 -9.764 45.922 1.00 16.80 19 LEU B O 1
ATOM 1468 N N . THR B 1 20 ? -4.029 -8.965 47.790 1.00 14.75 20 THR B N 1
ATOM 1469 C CA . THR B 1 20 ? -2.744 -9.580 47.358 1.00 14.86 20 THR B CA 1
ATOM 1470 C C . THR B 1 20 ? -2.868 -11.121 47.372 1.00 15.11 20 THR B C 1
ATOM 1471 O O . THR B 1 20 ? -2.419 -11.756 46.437 1.00 16.39 20 THR B O 1
ATOM 1475 N N . ALA B 1 21 ? -3.465 -11.674 48.463 1.00 15.13 21 ALA B N 1
ATOM 1476 C CA . ALA B 1 21 ? -3.560 -13.136 48.487 1.00 13.48 21 ALA B CA 1
ATOM 1477 C C . ALA B 1 21 ? -4.492 -13.705 47.400 1.00 15.16 21 ALA B C 1
ATOM 1478 O O . ALA B 1 21 ? -4.210 -14.737 46.836 1.00 14.85 21 ALA B O 1
ATOM 1480 N N . VAL B 1 22 ? -5.591 -12.992 47.085 1.00 13.95 22 VAL B N 1
ATOM 1481 C CA . VAL B 1 22 ? -6.459 -13.465 46.028 1.00 14.47 22 VAL B CA 1
ATOM 1482 C C . VAL B 1 22 ? -5.628 -13.590 44.726 1.00 14.41 22 VAL B C 1
ATOM 1483 O O . VAL B 1 22 ? -5.688 -14.636 44.029 1.00 14.31 22 VAL B O 1
ATOM 1487 N N . SER B 1 23 ? -4.931 -12.507 44.355 1.00 14.44 23 SER B N 1
ATOM 1488 C CA . SER B 1 23 ? -4.221 -12.541 43.071 1.00 14.06 23 SER B CA 1
ATOM 1489 C C . SER B 1 23 ? -3.004 -13.474 43.096 1.00 13.22 23 SER B C 1
ATOM 1490 O O . SER B 1 23 ? -2.693 -14.113 42.077 1.00 14.94 23 SER B O 1
ATOM 1493 N N . GLN B 1 24 ? -2.267 -13.552 44.242 1.00 13.73 24 GLN B N 1
ATOM 1494 C CA . GLN B 1 24 ? -1.110 -14.452 44.294 1.00 12.85 24 GLN B CA 1
ATOM 1495 C C . GLN B 1 24 ? -1.567 -15.913 44.196 1.00 14.45 24 GLN B C 1
ATOM 1496 O O . GLN B 1 24 ? -1.021 -16.675 43.413 1.00 16.05 24 GLN B O 1
ATOM 1502 N N . TYR B 1 25 ? -2.636 -16.264 44.956 1.00 14.68 25 TYR B N 1
ATOM 1503 C CA . TYR B 1 25 ? -3.141 -17.631 44.817 1.00 14.64 25 TYR B CA 1
ATOM 1504 C C . TYR B 1 25 ? -3.716 -17.846 43.441 1.00 15.56 25 TYR B C 1
ATOM 1505 O O . TYR B 1 25 ? -3.568 -18.982 42.911 1.00 16.30 25 TYR B O 1
ATOM 1514 N N . TRP B 1 26 ? -4.414 -16.888 42.836 1.00 14.07 26 TRP B N 1
ATOM 1515 C CA . TRP B 1 26 ? -5.020 -17.211 41.515 1.00 14.01 26 TRP B CA 1
ATOM 1516 C C . TRP B 1 26 ? -3.910 -17.389 40.442 1.00 15.33 26 TRP B C 1
ATOM 1517 O O . TRP B 1 26 ? -3.990 -18.297 39.607 1.00 14.28 26 TRP B O 1
ATOM 1528 N N . LEU B 1 27 ? -2.907 -16.455 40.472 1.00 14.86 27 LEU B N 1
ATOM 1529 C CA . LEU B 1 27 ? -1.836 -16.671 39.521 1.00 15.91 27 LEU B CA 1
ATOM 1530 C C . LEU B 1 27 ? -1.138 -17.992 39.770 1.00 14.72 27 LEU B C 1
ATOM 1531 O O . LEU B 1 27 ? -0.837 -18.727 38.825 1.00 15.55 27 LEU B O 1
ATOM 1536 N N . HIS B 1 28 ? -0.920 -18.333 41.027 1.00 14.20 28 HIS B N 1
ATOM 1537 C CA . HIS B 1 28 ? -0.289 -19.649 41.315 1.00 14.40 28 HIS B CA 1
ATOM 1538 C C . HIS B 1 28 ? -1.181 -20.846 40.896 1.00 14.25 28 HIS B C 1
ATOM 1539 O O . HIS B 1 28 ? -0.646 -21.780 40.312 1.00 14.79 28 HIS B O 1
ATOM 1546 N N . TYR B 1 29 ? -2.505 -20.747 41.049 1.00 14.27 29 TYR B N 1
ATOM 1547 C CA . TYR B 1 29 ? -3.437 -21.780 40.525 1.00 12.80 29 TYR B CA 1
ATOM 1548 C C . TYR B 1 29 ? -3.175 -21.922 39.032 1.00 15.11 29 TYR B C 1
ATOM 1549 O O . TYR B 1 29 ? -2.955 -23.041 38.574 1.00 15.62 29 TYR B O 1
ATOM 1558 N N . ARG B 1 30 ? -3.154 -20.796 38.301 1.00 13.52 30 ARG B N 1
ATOM 1559 C CA . ARG B 1 30 ? -3.034 -20.955 36.831 1.00 15.18 30 ARG B CA 1
ATOM 1560 C C . ARG B 1 30 ? -1.628 -21.385 36.426 1.00 15.94 30 ARG B C 1
ATOM 1561 O O . ARG B 1 30 ? -1.502 -22.090 35.385 1.00 15.76 30 ARG B O 1
ATOM 1569 N N . MET B 1 31 ? -0.587 -21.056 37.194 1.00 15.88 31 MET B N 1
ATOM 1570 C CA . MET B 1 31 ? 0.733 -21.590 36.921 1.00 16.68 31 MET B CA 1
ATOM 1571 C C . MET B 1 31 ? 0.810 -23.086 37.217 1.00 15.37 31 MET B C 1
ATOM 1572 O O . MET B 1 31 ? 1.432 -23.848 36.426 1.00 15.62 31 MET B O 1
ATOM 1577 N N . LEU B 1 32 ? 0.211 -23.539 38.298 1.00 15.59 32 LEU B N 1
ATOM 1578 C CA . LEU B 1 32 ? 0.242 -24.983 38.589 1.00 14.90 32 LEU B CA 1
ATOM 1579 C C . LEU B 1 32 ? -0.547 -25.743 37.525 1.00 17.56 32 LEU B C 1
ATOM 1580 O O . LEU B 1 32 ? -0.072 -26.815 37.101 1.00 17.42 32 LEU B O 1
ATOM 1585 N N . GLU B 1 33 ? -1.665 -25.175 37.055 1.00 15.92 33 GLU B N 1
ATOM 1586 C CA . GLU B 1 33 ? -2.387 -25.810 35.908 1.00 16.57 33 GLU B CA 1
ATOM 1587 C C . GLU B 1 33 ? -1.559 -25.859 34.623 1.00 18.38 33 GLU B C 1
ATOM 1588 O O . GLU B 1 33 ? -1.521 -26.868 33.907 1.00 21.24 33 GLU B O 1
ATOM 1594 N N . ASP B 1 34 ? -0.895 -24.736 34.374 1.00 18.00 34 ASP B N 1
ATOM 1595 C CA . ASP B 1 34 ? 0.004 -24.676 33.175 1.00 18.24 34 ASP B CA 1
ATOM 1596 C C . ASP B 1 34 ? 1.099 -25.707 33.228 1.00 20.08 34 ASP B C 1
ATOM 1597 O O . ASP B 1 34 ? 1.487 -26.369 32.226 1.00 21.09 34 ASP B O 1
ATOM 1602 N N . TRP B 1 35 ? 1.666 -25.925 34.418 1.00 16.37 35 TRP B N 1
ATOM 1603 C CA . TRP B 1 35 ? 2.725 -26.942 34.617 1.00 17.77 35 TRP B CA 1
ATOM 1604 C C . TRP B 1 35 ? 2.172 -28.359 34.651 1.00 19.19 35 TRP B C 1
ATOM 1605 O O . TRP B 1 35 ? 2.988 -29.318 34.586 1.00 20.60 35 TRP B O 1
ATOM 1616 N N . GLY B 1 36 ? 0.857 -28.523 34.816 1.00 17.82 36 GLY B N 1
ATOM 1617 C CA . GLY B 1 36 ? 0.248 -29.864 34.734 1.00 18.06 36 GLY B CA 1
ATOM 1618 C C . GLY B 1 36 ? -0.103 -30.477 36.070 1.00 18.44 36 GLY B C 1
ATOM 1619 O O . GLY B 1 36 ? -0.497 -31.687 36.132 1.00 17.41 36 GLY B O 1
ATOM 1620 N N . TYR B 1 37 ? 0.037 -29.717 37.189 1.00 17.88 37 TYR B N 1
ATOM 1621 C CA . TYR B 1 37 ? -0.273 -30.298 38.546 1.00 16.23 37 TYR B CA 1
ATOM 1622 C C . TYR B 1 37 ? -1.722 -29.959 38.815 1.00 16.65 37 TYR B C 1
ATOM 1623 O O . TYR B 1 37 ? -2.034 -29.043 39.592 1.00 17.31 37 TYR B O 1
ATOM 1632 N N . LYS B 1 38 ? -2.650 -30.740 38.193 1.00 16.05 38 LYS B N 1
ATOM 1633 C CA . LYS B 1 38 ? -4.028 -30.295 38.177 1.00 15.81 38 LYS B CA 1
ATOM 1634 C C . LYS B 1 38 ? -4.658 -30.390 39.618 1.00 15.05 38 LYS B C 1
ATOM 1635 O O . LYS B 1 38 ? -5.547 -29.632 39.947 1.00 15.06 38 LYS B O 1
ATOM 1641 N N . ASP B 1 39 ? -4.216 -31.320 40.457 1.00 15.88 39 ASP B N 1
ATOM 1642 C CA . ASP B 1 39 ? -4.815 -31.391 41.829 1.00 16.90 39 ASP B CA 1
ATOM 1643 C C . ASP B 1 39 ? -4.260 -30.269 42.718 1.00 16.09 39 ASP B C 1
ATOM 1644 O O . ASP B 1 39 ? -5.029 -29.717 43.554 1.00 16.44 39 ASP B O 1
ATOM 1649 N N . LEU B 1 40 ? -3.026 -29.881 42.506 1.00 15.05 40 LEU B N 1
ATOM 1650 C CA . LEU B 1 40 ? -2.539 -28.717 43.242 1.00 15.49 40 LEU B CA 1
ATOM 1651 C C . LEU B 1 40 ? -3.280 -27.483 42.685 1.00 16.82 40 LEU B C 1
ATOM 1652 O O . LEU B 1 40 ? -3.731 -26.648 43.472 1.00 15.49 40 LEU B O 1
ATOM 1657 N N . ALA B 1 41 ? -3.498 -27.394 41.345 1.00 15.13 41 ALA B N 1
ATOM 1658 C CA . ALA B 1 41 ? -4.186 -26.207 40.773 1.00 15.67 41 ALA B CA 1
ATOM 1659 C C . ALA B 1 41 ? -5.619 -26.126 41.402 1.00 17.16 41 ALA B C 1
ATOM 1660 O O . ALA B 1 41 ? -6.028 -25.013 41.779 1.00 16.81 41 ALA B O 1
ATOM 1662 N N . LYS B 1 42 ? -6.335 -27.245 41.555 1.00 15.78 42 LYS B N 1
ATOM 1663 C CA . LYS B 1 42 ? -7.708 -27.160 42.090 1.00 17.48 42 LYS B CA 1
ATOM 1664 C C . LYS B 1 42 ? -7.742 -26.566 43.475 1.00 16.11 42 LYS B C 1
ATOM 1665 O O . LYS B 1 42 ? -8.597 -25.736 43.837 1.00 15.34 42 LYS B O 1
ATOM 1671 N N . LYS B 1 43 ? -6.776 -26.970 44.285 1.00 15.57 43 LYS B N 1
ATOM 1672 C CA . LYS B 1 43 ? -6.709 -26.493 45.659 1.00 16.67 43 LYS B CA 1
ATOM 1673 C C . LYS B 1 43 ? -6.306 -25.028 45.733 1.00 16.27 43 LYS B C 1
ATOM 1674 O O . LYS B 1 43 ? -6.942 -24.287 46.494 1.00 16.44 43 LYS B O 1
ATOM 1680 N N . TRP B 1 44 ? -5.371 -24.570 44.882 1.00 15.71 44 TRP B N 1
ATOM 1681 C CA . TRP B 1 44 ? -5.058 -23.138 44.948 1.00 13.96 44 TRP B CA 1
ATOM 1682 C C . TRP B 1 44 ? -6.175 -22.264 44.421 1.00 15.44 44 TRP B C 1
ATOM 1683 O O . TRP B 1 44 ? -6.408 -21.129 44.932 1.00 15.84 44 TRP B O 1
ATOM 1694 N N . ARG B 1 45 ? -6.930 -22.741 43.436 1.00 14.60 45 ARG B N 1
ATOM 1695 C CA . ARG B 1 45 ? -8.137 -21.985 42.984 1.00 15.91 45 ARG B CA 1
ATOM 1696 C C . ARG B 1 45 ? -9.111 -21.818 44.212 1.00 15.50 45 ARG B C 1
ATOM 1697 O O . ARG B 1 45 ? -9.657 -20.735 44.454 1.00 15.15 45 ARG B O 1
ATOM 1705 N N . ALA B 1 46 ? -9.358 -22.941 44.953 1.00 14.51 46 ALA B N 1
ATOM 1706 C CA . ALA B 1 46 ? -10.272 -22.851 46.062 1.00 16.93 46 ALA B CA 1
ATOM 1707 C C . ALA B 1 46 ? -9.700 -21.948 47.148 1.00 15.96 46 ALA B C 1
ATOM 1708 O O . ALA B 1 46 ? -10.489 -21.184 47.746 1.00 17.23 46 ALA B O 1
ATOM 1710 N N . GLU B 1 47 ? -8.386 -21.935 47.379 1.00 15.45 47 GLU B N 1
ATOM 1711 C CA . GLU B 1 47 ? -7.870 -21.022 48.447 1.00 15.04 47 GLU B CA 1
ATOM 1712 C C . GLU B 1 47 ? -8.003 -19.583 47.991 1.00 15.22 47 GLU B C 1
ATOM 1713 O O . GLU B 1 47 ? -8.320 -18.738 48.779 1.00 15.49 47 GLU B O 1
ATOM 1719 N N . SER B 1 48 ? -7.779 -19.292 46.705 1.00 14.42 48 SER B N 1
ATOM 1720 C CA . SER B 1 48 ? -7.969 -17.908 46.215 1.00 13.99 48 SER B CA 1
ATOM 1721 C C . SER B 1 48 ? -9.403 -17.460 46.472 1.00 12.90 48 SER B C 1
ATOM 1722 O O . SER B 1 48 ? -9.640 -16.276 46.892 1.00 14.33 48 SER B O 1
ATOM 1725 N N . ILE B 1 49 ? -10.366 -18.322 46.169 1.00 12.74 49 ILE B N 1
ATOM 1726 C CA . ILE B 1 49 ? -11.804 -17.973 46.401 1.00 14.78 49 ILE B CA 1
ATOM 1727 C C . ILE B 1 49 ? -12.106 -17.788 47.895 1.00 15.08 49 ILE B C 1
ATOM 1728 O O . ILE B 1 49 ? -12.921 -16.888 48.256 1.00 15.02 49 ILE B O 1
ATOM 1733 N N . GLU B 1 50 ? -11.442 -18.550 48.760 1.00 15.29 50 GLU B N 1
ATOM 1734 C CA . GLU B 1 50 ? -11.566 -18.275 50.227 1.00 14.92 50 GLU B CA 1
ATOM 1735 C C . GLU B 1 50 ? -11.049 -16.857 50.532 1.00 14.42 50 GLU B C 1
ATOM 1736 O O . GLU B 1 50 ? -11.693 -16.151 51.341 1.00 16.08 50 GLU B O 1
ATOM 1742 N N . GLU B 1 51 ? -9.945 -16.432 49.881 1.00 13.14 51 GLU B N 1
ATOM 1743 C CA . GLU B 1 51 ? -9.421 -15.077 50.226 1.00 15.51 51 GLU B CA 1
ATOM 1744 C C . GLU B 1 51 ? -10.392 -14.013 49.605 1.00 14.11 51 GLU B C 1
ATOM 1745 O O . GLU B 1 51 ? -10.483 -12.890 50.157 1.00 14.92 51 GLU B O 1
ATOM 1751 N N . MET B 1 52 ? -11.086 -14.309 48.490 1.00 13.56 52 MET B N 1
ATOM 1752 C CA . MET B 1 52 ? -12.052 -13.348 47.905 1.00 13.52 52 MET B CA 1
ATOM 1753 C C . MET B 1 52 ? -13.126 -13.128 48.975 1.00 14.75 52 MET B C 1
ATOM 1754 O O . MET B 1 52 ? -13.532 -11.967 49.117 1.00 14.57 52 MET B O 1
ATOM 1759 N N . ALA B 1 53 ? -13.555 -14.154 49.727 1.00 13.47 53 ALA B N 1
ATOM 1760 C CA . ALA B 1 53 ? -14.583 -13.888 50.708 1.00 13.59 53 ALA B CA 1
ATOM 1761 C C . ALA B 1 53 ? -14.080 -13.017 51.846 1.00 13.63 53 ALA B C 1
ATOM 1762 O O . ALA B 1 53 ? -14.816 -12.190 52.371 1.00 15.82 53 ALA B O 1
ATOM 1764 N N . HIS B 1 54 ? -12.824 -13.259 52.237 1.00 14.43 54 HIS B N 1
ATOM 1765 C CA . HIS B 1 54 ? -12.202 -12.420 53.282 1.00 14.19 54 HIS B CA 1
ATOM 1766 C C . HIS B 1 54 ? -12.116 -10.980 52.792 1.00 15.04 54 HIS B C 1
ATOM 1767 O O . HIS B 1 54 ? -12.446 -10.066 53.591 1.00 14.61 54 HIS B O 1
ATOM 1774 N N . ALA B 1 55 ? -11.686 -10.742 51.534 1.00 14.05 55 ALA B N 1
ATOM 1775 C CA . ALA B 1 55 ? -11.646 -9.345 51.020 1.00 14.41 55 ALA B CA 1
ATOM 1776 C C . ALA B 1 55 ? -13.038 -8.707 51.130 1.00 14.77 55 ALA B C 1
ATOM 1777 O O . ALA B 1 55 ? -13.128 -7.574 51.578 1.00 15.28 55 ALA B O 1
ATOM 1779 N N . ASP B 1 56 ? -14.059 -9.473 50.695 1.00 13.66 56 ASP B N 1
ATOM 1780 C CA . ASP B 1 56 ? -15.402 -8.887 50.793 1.00 14.72 56 ASP B CA 1
ATOM 1781 C C . ASP B 1 56 ? -15.808 -8.529 52.208 1.00 14.14 56 ASP B C 1
ATOM 1782 O O . ASP B 1 56 ? -16.427 -7.501 52.418 1.00 14.42 56 ASP B O 1
ATOM 1787 N N . LYS B 1 57 ? -15.493 -9.410 53.172 1.00 14.76 57 LYS B N 1
ATOM 1788 C CA . LYS B 1 57 ? -15.772 -9.085 54.562 1.00 14.22 57 LYS B CA 1
ATOM 1789 C C . LYS B 1 57 ? -15.139 -7.762 55.062 1.00 14.61 57 LYS B C 1
ATOM 1790 O O . LYS B 1 57 ? -15.818 -6.913 55.709 1.00 15.25 57 LYS B O 1
ATOM 1796 N N . PHE B 1 58 ? -13.916 -7.532 54.598 1.00 13.78 58 PHE B N 1
ATOM 1797 C CA . PHE B 1 58 ? -13.331 -6.230 54.946 1.00 14.76 58 PHE B CA 1
ATOM 1798 C C . PHE B 1 58 ? -14.011 -5.089 54.252 1.00 14.73 58 PHE B C 1
ATOM 1799 O O . PHE B 1 58 ? -14.243 -4.044 54.927 1.00 15.29 58 PHE B O 1
ATOM 1807 N N . VAL B 1 59 ? -14.373 -5.172 52.973 1.00 13.36 59 VAL B N 1
ATOM 1808 C CA . VAL B 1 59 ? -15.051 -4.028 52.288 1.00 14.43 59 VAL B CA 1
ATOM 1809 C C . VAL B 1 59 ? -16.359 -3.741 53.048 1.00 15.64 59 VAL B C 1
ATOM 1810 O O . VAL B 1 59 ? -16.659 -2.573 53.320 1.00 15.22 59 VAL B O 1
ATOM 1814 N N . GLU B 1 60 ? -17.116 -4.800 53.411 1.00 14.94 60 GLU B N 1
ATOM 1815 C CA . GLU B 1 60 ? -18.433 -4.607 54.074 1.00 14.14 60 GLU B CA 1
ATOM 1816 C C . GLU B 1 60 ? -18.203 -3.888 55.442 1.00 16.20 60 GLU B C 1
ATOM 1817 O O . GLU B 1 60 ? -18.977 -2.957 55.733 1.00 17.15 60 GLU B O 1
ATOM 1823 N N . ARG B 1 61 ? -17.180 -4.323 56.205 1.00 14.44 61 ARG B N 1
ATOM 1824 C CA . ARG B 1 61 ? -17.059 -3.703 57.561 1.00 14.90 61 ARG B CA 1
ATOM 1825 C C . ARG B 1 61 ? -16.626 -2.271 57.424 1.00 15.26 61 ARG B C 1
ATOM 1826 O O . ARG B 1 61 ? -17.091 -1.430 58.203 1.00 15.58 61 ARG B O 1
ATOM 1834 N N . ILE B 1 62 ? -15.707 -2.003 56.513 1.00 15.23 62 ILE B N 1
ATOM 1835 C CA . ILE B 1 62 ? -15.216 -0.590 56.340 1.00 15.33 62 ILE B CA 1
ATOM 1836 C C . ILE B 1 62 ? -16.359 0.324 55.982 1.00 16.32 62 ILE B C 1
ATOM 1837 O O . ILE B 1 62 ? -16.533 1.417 56.563 1.00 16.26 62 ILE B O 1
ATOM 1842 N N . LEU B 1 63 ? -17.243 -0.084 55.057 1.00 15.08 63 LEU B N 1
ATOM 1843 C CA . LEU B 1 63 ? -18.401 0.799 54.713 1.00 15.08 63 LEU B CA 1
ATOM 1844 C C . LEU B 1 63 ? -19.349 0.950 55.881 1.00 15.02 63 LEU B C 1
ATOM 1845 O O . LEU B 1 63 ? -19.907 2.072 56.069 1.00 17.17 63 LEU B O 1
ATOM 1850 N N . PHE B 1 64 ? -19.585 -0.133 56.644 1.00 14.93 64 PHE B N 1
ATOM 1851 C CA . PHE B 1 64 ? -20.519 0.044 57.788 1.00 15.03 64 PHE B CA 1
ATOM 1852 C C . PHE B 1 64 ? -19.948 1.105 58.769 1.00 16.43 64 PHE B C 1
ATOM 1853 O O . PHE B 1 64 ? -20.741 1.953 59.228 1.00 18.27 64 PHE B O 1
ATOM 1861 N N . LEU B 1 65 ? -18.620 1.090 58.956 1.00 15.00 65 LEU B N 1
ATOM 1862 C CA . LEU B 1 65 ? -17.948 2.041 59.886 1.00 14.72 65 LEU B CA 1
ATOM 1863 C C . LEU B 1 65 ? -17.715 3.392 59.196 1.00 16.98 65 LEU B C 1
ATOM 1864 O O . LEU B 1 65 ? -17.088 4.245 59.761 1.00 17.76 65 LEU B O 1
ATOM 1869 N N . GLU B 1 66 ? -18.289 3.586 57.992 1.00 16.08 66 GLU B N 1
ATOM 1870 C CA . GLU B 1 66 ? -18.270 4.883 57.242 1.00 16.68 66 GLU B CA 1
ATOM 1871 C C . GLU B 1 66 ? -16.886 5.243 56.749 1.00 19.94 66 GLU B C 1
ATOM 1872 O O . GLU B 1 66 ? -16.568 6.440 56.576 1.00 22.67 66 GLU B O 1
ATOM 1878 N N . GLY B 1 67 ? -16.009 4.258 56.611 1.00 17.80 67 GLY B N 1
ATOM 1879 C CA . GLY B 1 67 ? -14.738 4.515 55.936 1.00 17.33 67 GLY B CA 1
ATOM 1880 C C . GLY B 1 67 ? -14.824 4.275 54.406 1.00 17.88 67 GLY B C 1
ATOM 1881 O O . GLY B 1 67 ? -15.861 3.945 53.829 1.00 18.71 67 GLY B O 1
ATOM 1882 N N . LEU B 1 68 ? -13.684 4.553 53.787 1.00 18.08 68 LEU B N 1
ATOM 1883 C CA . LEU B 1 68 ? -13.571 4.398 52.342 1.00 17.86 68 LEU B CA 1
ATOM 1884 C C . LEU B 1 68 ? -12.683 3.219 52.042 1.00 18.09 68 LEU B C 1
ATOM 1885 O O . LEU B 1 68 ? -11.449 3.313 52.198 1.00 18.32 68 LEU B O 1
ATOM 1890 N N . PRO B 1 69 ? -13.236 2.076 51.577 1.00 16.45 69 PRO B N 1
ATOM 1891 C CA . PRO B 1 69 ? -12.383 0.951 51.251 1.00 16.79 69 PRO B CA 1
ATOM 1892 C C . PRO B 1 69 ? -11.464 1.305 50.100 1.00 15.56 69 PRO B C 1
ATOM 1893 O O . PRO B 1 69 ? -11.923 1.864 49.075 1.00 16.54 69 PRO B O 1
ATOM 1897 N N . ASN B 1 70 ? -10.167 0.919 50.224 1.00 15.04 70 ASN B N 1
ATOM 1898 C CA . ASN B 1 70 ? -9.191 1.182 49.195 1.00 13.51 70 ASN B CA 1
ATOM 1899 C C . ASN B 1 70 ? -8.763 -0.139 48.532 1.00 16.67 70 ASN B C 1
ATOM 1900 O O . ASN B 1 70 ? -8.010 -0.938 49.166 1.00 17.62 70 ASN B O 1
ATOM 1905 N N . LEU B 1 71 ? -9.237 -0.371 47.300 1.00 15.65 71 LEU B N 1
ATOM 1906 C CA . LEU B 1 71 ? -8.840 -1.572 46.533 1.00 15.27 71 LEU B CA 1
ATOM 1907 C C . LEU B 1 71 ? -7.787 -1.213 45.472 1.00 19.49 71 LEU B C 1
ATOM 1908 O O . LEU B 1 71 ? -7.529 -2.014 44.601 1.00 20.69 71 LEU B O 1
ATOM 1913 N N . GLN B 1 72 ? -7.169 0.009 45.518 1.00 16.36 72 GLN B N 1
ATOM 1914 C CA . GLN B 1 72 ? -6.299 0.349 44.397 1.00 16.18 72 GLN B CA 1
ATOM 1915 C C . GLN B 1 72 ? -5.002 -0.421 44.331 1.00 17.35 72 GLN B C 1
ATOM 1916 O O . GLN B 1 72 ? -4.468 -0.597 43.228 1.00 19.92 72 GLN B O 1
ATOM 1922 N N . THR B 1 73 ? -4.474 -0.802 45.470 1.00 18.84 73 THR B N 1
ATOM 1923 C CA . THR B 1 73 ? -3.126 -1.391 45.439 1.00 21.21 73 THR B CA 1
ATOM 1924 C C . THR B 1 73 ? -3.043 -2.704 46.261 1.00 21.33 73 THR B C 1
ATOM 1925 O O . THR B 1 73 ? -3.911 -3.035 47.155 1.00 21.86 73 THR B O 1
ATOM 1929 N N . LEU B 1 74 ? -2.009 -3.455 45.892 1.00 19.47 74 LEU B N 1
ATOM 1930 C CA . LEU B 1 74 ? -1.684 -4.688 46.528 1.00 16.59 74 LEU B CA 1
ATOM 1931 C C . LEU B 1 74 ? -0.336 -4.561 47.190 1.00 17.89 74 LEU B C 1
ATOM 1932 O O . LEU B 1 74 ? 0.512 -3.700 46.767 1.00 20.49 74 LEU B O 1
ATOM 1937 N N . ASP B 1 75 ? -0.072 -5.463 48.091 1.00 15.72 75 ASP B N 1
ATOM 1938 C CA . ASP B 1 75 ? 1.309 -5.613 48.634 1.00 17.59 75 ASP B CA 1
ATOM 1939 C C . ASP B 1 75 ? 2.135 -6.316 47.522 1.00 18.82 75 ASP B C 1
ATOM 1940 O O . ASP B 1 75 ? 1.608 -6.848 46.514 1.00 17.11 75 ASP B O 1
ATOM 1945 N N . PRO B 1 76 ? 3.480 -6.313 47.642 1.00 18.30 76 PRO B N 1
ATOM 1946 C CA . PRO B 1 76 ? 4.227 -6.849 46.446 1.00 17.67 76 PRO B CA 1
ATOM 1947 C C . PRO B 1 76 ? 3.988 -8.378 46.316 1.00 18.17 76 PRO B C 1
ATOM 1948 O O . PRO B 1 76 ? 4.085 -9.132 47.277 1.00 21.37 76 PRO B O 1
ATOM 1952 N N . LEU B 1 77 ? 3.764 -8.772 45.074 1.00 17.62 77 LEU B N 1
ATOM 1953 C CA . LEU B 1 77 ? 3.444 -10.191 44.929 1.00 15.85 77 LEU B CA 1
ATOM 1954 C C . LEU B 1 77 ? 4.769 -10.940 44.967 1.00 20.91 77 LEU B C 1
ATOM 1955 O O . LEU B 1 77 ? 5.884 -10.433 44.535 1.00 20.48 77 LEU B O 1
ATOM 1960 N N . ARG B 1 78 ? 4.640 -12.216 45.364 1.00 18.76 78 ARG B N 1
ATOM 1961 C CA . ARG B 1 78 ? 5.792 -13.150 45.347 1.00 20.85 78 ARG B CA 1
ATOM 1962 C C . ARG B 1 78 ? 5.409 -14.270 44.426 1.00 20.73 78 ARG B C 1
ATOM 1963 O O . ARG B 1 78 ? 4.436 -14.996 44.757 1.00 23.87 78 ARG B O 1
ATOM 1971 N N . ILE B 1 79 ? 6.081 -14.422 43.292 1.00 19.75 79 ILE B N 1
ATOM 1972 C CA . ILE B 1 79 ? 5.577 -15.386 42.298 1.00 23.77 79 ILE B CA 1
ATOM 1973 C C . ILE B 1 79 ? 6.535 -16.521 42.249 1.00 24.45 79 ILE B C 1
ATOM 1974 O O . ILE B 1 79 ? 7.748 -16.353 41.956 1.00 25.28 79 ILE B O 1
ATOM 1979 N N . GLY B 1 80 ? 6.064 -17.699 42.528 1.00 22.53 80 GLY B N 1
ATOM 1980 C CA . GLY B 1 80 ? 7.163 -18.757 42.522 1.00 23.16 80 GLY B CA 1
ATOM 1981 C C . GLY B 1 80 ? 7.461 -19.343 41.126 1.00 31.14 80 GLY B C 1
ATOM 1982 O O . GLY B 1 80 ? 6.481 -19.447 40.370 1.00 33.74 80 GLY B O 1
ATOM 1983 N N . GLN B 1 81 ? 8.689 -19.803 40.789 1.00 24.58 81 GLN B N 1
ATOM 1984 C CA . GLN B 1 81 ? 8.970 -20.444 39.486 1.00 23.60 81 GLN B CA 1
ATOM 1985 C C . GLN B 1 81 ? 9.157 -21.983 39.493 1.00 22.35 81 GLN B C 1
ATOM 1986 O O . GLN B 1 81 ? 9.439 -22.580 38.451 1.00 21.77 81 GLN B O 1
ATOM 1992 N N . THR B 1 82 ? 8.955 -22.598 40.664 1.00 19.72 82 THR B N 1
ATOM 1993 C CA . THR B 1 82 ? 8.848 -24.039 40.858 1.00 20.00 82 THR B CA 1
ATOM 1994 C C . THR B 1 82 ? 7.749 -24.303 41.867 1.00 19.13 82 THR B C 1
ATOM 1995 O O . THR B 1 82 ? 7.234 -23.341 42.533 1.00 18.16 82 THR B O 1
ATOM 1999 N N . VAL B 1 83 ? 7.285 -25.547 41.974 1.00 18.34 83 VAL B N 1
ATOM 2000 C CA . VAL B 1 83 ? 6.245 -25.834 42.941 1.00 16.76 83 VAL B CA 1
ATOM 2001 C C . VAL B 1 83 ? 6.749 -25.479 44.334 1.00 16.67 83 VAL B C 1
ATOM 2002 O O . VAL B 1 83 ? 5.957 -25.009 45.157 1.00 18.43 83 VAL B O 1
ATOM 2006 N N . LYS B 1 84 ? 8.025 -25.801 44.674 1.00 17.75 84 LYS B N 1
ATOM 2007 C CA . LYS B 1 84 ? 8.478 -25.437 46.035 1.00 19.09 84 LYS B CA 1
ATOM 2008 C C . LYS B 1 84 ? 8.456 -23.896 46.249 1.00 16.90 84 LYS B C 1
ATOM 2009 O O . LYS B 1 84 ? 8.103 -23.446 47.330 1.00 19.47 84 LYS B O 1
ATOM 2015 N N . GLU B 1 85 ? 8.871 -23.137 45.257 1.00 17.59 85 GLU B N 1
ATOM 2016 C CA . GLU B 1 85 ? 8.853 -21.671 45.376 1.00 19.29 85 GLU B CA 1
ATOM 2017 C C . GLU B 1 85 ? 7.407 -21.137 45.530 1.00 17.93 85 GLU B C 1
ATOM 2018 O O . GLU B 1 85 ? 7.188 -20.154 46.252 1.00 18.78 85 GLU B O 1
ATOM 2024 N N . VAL B 1 86 ? 6.436 -21.743 44.829 1.00 16.94 86 VAL B N 1
ATOM 2025 C CA . VAL B 1 86 ? 5.038 -21.296 44.989 1.00 17.16 86 VAL B CA 1
ATOM 2026 C C . VAL B 1 86 ? 4.671 -21.581 46.463 1.00 18.35 86 VAL B C 1
ATOM 2027 O O . VAL B 1 86 ? 4.035 -20.688 47.097 1.00 17.41 86 VAL B O 1
ATOM 2031 N N . LEU B 1 87 ? 4.992 -22.772 47.042 1.00 17.46 87 LEU B N 1
ATOM 2032 C CA . LEU B 1 87 ? 4.610 -23.046 48.419 1.00 17.26 87 LEU B CA 1
ATOM 2033 C C . LEU B 1 87 ? 5.293 -21.982 49.348 1.00 18.04 87 LEU B C 1
ATOM 2034 O O . LEU B 1 87 ? 4.654 -21.477 50.245 1.00 17.89 87 LEU B O 1
ATOM 2039 N N . GLU B 1 88 ? 6.588 -21.749 49.158 1.00 18.68 88 GLU B N 1
ATOM 2040 C CA . GLU B 1 88 ? 7.289 -20.805 50.033 1.00 17.39 88 GLU B CA 1
ATOM 2041 C C . GLU B 1 88 ? 6.728 -19.359 49.911 1.00 17.49 88 GLU B C 1
ATOM 2042 O O . GLU B 1 88 ? 6.692 -18.587 50.953 1.00 18.92 88 GLU B O 1
ATOM 2048 N N . SER B 1 89 ? 6.377 -18.976 48.684 1.00 18.88 89 SER B N 1
ATOM 2049 C CA . SER B 1 89 ? 5.889 -17.600 48.419 1.00 17.77 89 SER B CA 1
ATOM 2050 C C . SER B 1 89 ? 4.570 -17.370 49.119 1.00 18.11 89 SER B C 1
ATOM 2051 O O . SER B 1 89 ? 4.303 -16.335 49.754 1.00 17.47 89 SER B O 1
ATOM 2054 N N . ASP B 1 90 ? 3.665 -18.364 48.990 1.00 16.80 90 ASP B N 1
ATOM 2055 C CA . ASP B 1 90 ? 2.372 -18.211 49.650 1.00 16.10 90 ASP B CA 1
ATOM 2056 C C . ASP B 1 90 ? 2.521 -18.336 51.173 1.00 18.04 90 ASP B C 1
ATOM 2057 O O . ASP B 1 90 ? 1.864 -17.636 51.889 1.00 17.78 90 ASP B O 1
ATOM 2062 N N . LEU B 1 91 ? 3.441 -19.167 51.690 1.00 16.10 91 LEU B N 1
ATOM 2063 C CA . LEU B 1 91 ? 3.605 -19.253 53.151 1.00 15.92 91 LEU B CA 1
ATOM 2064 C C . LEU B 1 91 ? 4.093 -17.888 53.677 1.00 16.81 91 LEU B C 1
ATOM 2065 O O . LEU B 1 91 ? 3.594 -17.463 54.718 1.00 15.77 91 LEU B O 1
ATOM 2070 N N . ALA B 1 92 ? 5.055 -17.261 52.999 1.00 18.58 92 ALA B N 1
ATOM 2071 C CA . ALA B 1 92 ? 5.532 -15.968 53.527 1.00 17.33 92 ALA B CA 1
ATOM 2072 C C . ALA B 1 92 ? 4.436 -14.957 53.568 1.00 19.63 92 ALA B C 1
ATOM 2073 O O . ALA B 1 92 ? 4.335 -14.174 54.530 1.00 18.35 92 ALA B O 1
ATOM 2075 N N . ALA B 1 93 ? 3.596 -14.935 52.529 1.00 16.72 93 ALA B N 1
ATOM 2076 C CA . ALA B 1 93 ? 2.517 -13.975 52.543 1.00 16.20 93 ALA B CA 1
ATOM 2077 C C . ALA B 1 93 ? 1.508 -14.241 53.602 1.00 17.64 93 ALA B C 1
ATOM 2078 O O . ALA B 1 93 ? 0.982 -13.301 54.271 1.00 18.50 93 ALA B O 1
ATOM 2080 N N . GLU B 1 94 ? 1.182 -15.509 53.799 1.00 16.51 94 GLU B N 1
ATOM 2081 C CA A GLU B 1 94 ? 0.133 -15.794 54.762 0.80 15.45 94 GLU B CA 1
ATOM 2082 C CA B GLU B 1 94 ? 0.183 -15.891 54.818 0.20 16.33 94 GLU B CA 1
ATOM 2083 C C . GLU B 1 94 ? 0.655 -15.527 56.221 1.00 15.84 94 GLU B C 1
ATOM 2084 O O . GLU B 1 94 ? -0.151 -15.128 57.063 1.00 17.54 94 GLU B O 1
ATOM 2095 N N . ARG B 1 95 ? 1.979 -15.760 56.484 1.00 16.26 95 ARG B N 1
ATOM 2096 C CA . ARG B 1 95 ? 2.528 -15.350 57.801 1.00 17.57 95 ARG B CA 1
ATOM 2097 C C . ARG B 1 95 ? 2.375 -13.831 58.032 1.00 17.60 95 ARG B C 1
ATOM 2098 O O . ARG B 1 95 ? 2.004 -13.431 59.128 1.00 16.77 95 ARG B O 1
ATOM 2106 N N . GLU B 1 96 ? 2.550 -13.039 56.994 1.00 17.20 96 GLU B N 1
ATOM 2107 C CA . GLU B 1 96 ? 2.428 -11.580 57.170 1.00 17.81 96 GLU B CA 1
ATOM 2108 C C . GLU B 1 96 ? 0.949 -11.224 57.411 1.00 19.00 96 GLU B C 1
ATOM 2109 O O . GLU B 1 96 ? 0.617 -10.363 58.252 1.00 19.62 96 GLU B O 1
ATOM 2115 N N . ALA B 1 97 ? 0.004 -11.898 56.692 1.00 17.02 97 ALA B N 1
ATOM 2116 C CA . ALA B 1 97 ? -1.439 -11.651 56.942 1.00 17.01 97 ALA B CA 1
ATOM 2117 C C . ALA B 1 97 ? -1.837 -11.981 58.368 1.00 15.85 97 ALA B C 1
ATOM 2118 O O . ALA B 1 97 ? -2.587 -11.266 59.006 1.00 17.20 97 ALA B O 1
ATOM 2120 N N . ARG B 1 98 ? -1.429 -13.158 58.852 1.00 15.58 98 ARG B N 1
ATOM 2121 C CA . ARG B 1 98 ? -1.708 -13.584 60.212 1.00 16.28 98 ARG B CA 1
ATOM 2122 C C . ARG B 1 98 ? -1.218 -12.530 61.237 1.00 18.80 98 ARG B C 1
ATOM 2123 O O . ARG B 1 98 ? -1.994 -12.187 62.125 1.00 16.63 98 ARG B O 1
ATOM 2131 N N . ALA B 1 99 ? 0.012 -12.028 61.059 1.00 16.52 99 ALA B N 1
ATOM 2132 C CA . ALA B 1 99 ? 0.558 -11.060 62.045 1.00 15.38 99 ALA B CA 1
ATOM 2133 C C . ALA B 1 99 ? -0.232 -9.758 61.963 1.00 16.53 99 ALA B C 1
ATOM 2134 O O . ALA B 1 99 ? -0.485 -9.114 63.040 1.00 17.07 99 ALA B O 1
ATOM 2136 N N . LEU B 1 100 ? -0.636 -9.377 60.738 1.00 14.82 100 LEU B N 1
ATOM 2137 C CA . LEU B 1 100 ? -1.505 -8.139 60.676 1.00 15.48 100 LEU B CA 1
ATOM 2138 C C . LEU B 1 100 ? -2.846 -8.314 61.403 1.00 15.20 100 LEU B C 1
ATOM 2139 O O . LEU B 1 100 ? -3.275 -7.403 62.116 1.00 16.64 100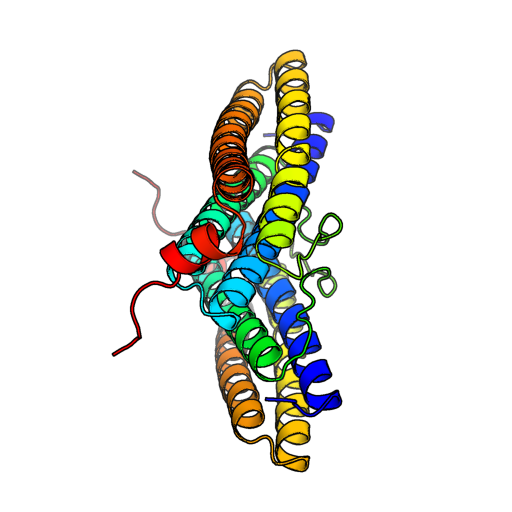 LEU B O 1
ATOM 2144 N N . TYR B 1 101 ? -3.444 -9.489 61.225 1.00 16.05 101 TYR B N 1
ATOM 2145 C CA . TYR B 1 101 ? -4.724 -9.633 61.873 1.00 15.64 101 TYR B CA 1
ATOM 2146 C C . TYR B 1 101 ? -4.590 -9.811 63.405 1.00 15.27 101 TYR B C 1
ATOM 2147 O O . TYR B 1 101 ? -5.510 -9.385 64.158 1.00 16.76 101 TYR B O 1
ATOM 2156 N N . GLN B 1 102 ? -3.481 -10.355 63.854 1.00 14.52 102 GLN B N 1
ATOM 2157 C CA . GLN B 1 102 ? -3.231 -10.377 65.297 1.00 14.24 102 GLN B CA 1
ATOM 2158 C C . GLN B 1 102 ? -3.178 -8.950 65.897 1.00 15.81 102 GLN B C 1
ATOM 2159 O O . GLN B 1 102 ? -3.818 -8.626 66.901 1.00 17.05 102 GLN B O 1
ATOM 2165 N N . GLU B 1 103 ? -2.465 -8.105 65.160 1.00 15.83 103 GLU B N 1
ATOM 2166 C CA . GLU B 1 103 ? -2.351 -6.686 65.621 1.00 16.88 103 GLU B CA 1
ATOM 2167 C C . GLU B 1 103 ? -3.695 -5.960 65.509 1.00 15.95 103 GLU B C 1
ATOM 2168 O O . GLU B 1 103 ? -4.041 -5.172 66.385 1.00 18.32 103 GLU B O 1
ATOM 2174 N N . GLY B 1 104 ? -4.461 -6.142 64.387 1.00 13.57 104 GLY B N 1
ATOM 2175 C CA . GLY B 1 104 ? -5.765 -5.486 64.169 1.00 15.63 104 GLY B CA 1
ATOM 2176 C C . GLY B 1 104 ? -6.735 -5.933 65.293 1.00 16.06 104 GLY B C 1
ATOM 2177 O O . GLY B 1 104 ? -7.506 -5.106 65.841 1.00 16.83 104 GLY B O 1
ATOM 2178 N N . ALA B 1 105 ? -6.680 -7.242 65.602 1.00 15.89 105 ALA B N 1
ATOM 2179 C CA . ALA B 1 105 ? -7.612 -7.709 66.641 1.00 15.71 105 ALA B CA 1
ATOM 2180 C C . ALA B 1 105 ? -7.265 -7.071 67.983 1.00 17.35 105 ALA B C 1
ATOM 2181 O O . ALA B 1 105 ? -8.168 -6.612 68.673 1.00 17.41 105 ALA B O 1
ATOM 2183 N N . ALA B 1 106 ? -5.975 -7.000 68.305 1.00 16.93 106 ALA B N 1
ATOM 2184 C CA . ALA B 1 106 ? -5.608 -6.388 69.643 1.00 16.63 106 ALA B CA 1
ATOM 2185 C C . ALA B 1 106 ? -5.984 -4.917 69.660 1.00 17.10 106 ALA B C 1
ATOM 2186 O O . ALA B 1 106 ? -6.493 -4.440 70.699 1.00 18.17 106 ALA B O 1
ATOM 2188 N N . TYR B 1 107 ? -5.754 -4.181 68.560 1.00 18.06 107 TYR B N 1
ATOM 2189 C CA . TYR B 1 107 ? -6.103 -2.807 68.571 1.00 17.20 107 TYR B CA 1
ATOM 2190 C C . TYR B 1 107 ? -7.600 -2.616 68.719 1.00 18.73 107 TYR B C 1
ATOM 2191 O O . TYR B 1 107 ? -8.133 -1.800 69.501 1.00 17.40 107 TYR B O 1
ATOM 2200 N N . ALA B 1 108 ? -8.378 -3.349 67.904 1.00 17.66 108 ALA B N 1
ATOM 2201 C CA . ALA B 1 108 ? -9.806 -3.144 67.955 1.00 16.92 108 ALA B CA 1
ATOM 2202 C C . ALA B 1 108 ? -10.347 -3.489 69.387 1.00 18.37 108 ALA B C 1
ATOM 2203 O O . ALA B 1 108 ? -11.260 -2.828 69.864 1.00 19.07 108 ALA B O 1
ATOM 2205 N N . ALA B 1 109 ? -9.788 -4.531 70.020 1.00 16.31 109 ALA B N 1
ATOM 2206 C CA . ALA B 1 109 ? -10.239 -4.872 71.385 1.00 17.14 109 ALA B CA 1
ATOM 2207 C C . ALA B 1 109 ? -9.945 -3.690 72.287 1.00 19.26 109 ALA B C 1
ATOM 2208 O O . ALA B 1 109 ? -10.771 -3.382 73.144 1.00 19.17 109 ALA B O 1
ATOM 2210 N N . SER B 1 110 ? -8.763 -3.107 72.140 1.00 19.12 110 SER B N 1
ATOM 2211 C CA . SER B 1 110 ? -8.357 -1.988 73.086 1.00 20.64 110 SER B CA 1
ATOM 2212 C C . SER B 1 110 ? -9.308 -0.765 72.946 1.00 23.22 110 SER B C 1
ATOM 2213 O O . SER B 1 110 ? -9.326 0.034 73.875 1.00 24.47 110 SER B O 1
ATOM 2216 N N . VAL B 1 111 ? -10.054 -0.550 71.832 1.00 18.03 111 VAL B N 1
ATOM 2217 C CA . VAL B 1 111 ? -10.992 0.524 71.703 1.00 20.03 111 VAL B CA 1
ATOM 2218 C C . VAL B 1 111 ? -12.476 0.046 71.784 1.00 19.53 111 VAL B C 1
ATOM 2219 O O . VAL B 1 111 ? -13.428 0.809 71.493 1.00 20.05 111 VAL B O 1
ATOM 2223 N N . GLY B 1 112 ? -12.673 -1.201 72.211 1.00 18.54 112 GLY B N 1
ATOM 2224 C CA . GLY B 1 112 ? -14.032 -1.721 72.422 1.00 19.91 112 GLY B CA 1
ATOM 2225 C C . GLY B 1 112 ? -14.741 -2.074 71.118 1.00 18.79 112 GLY B C 1
ATOM 2226 O O . GLY B 1 112 ? -15.935 -2.202 71.138 1.00 18.56 112 GLY B O 1
ATOM 2227 N N . ASP B 1 113 ? -14.070 -2.145 69.959 1.00 18.19 113 ASP B N 1
ATOM 2228 C CA . ASP B 1 113 ? -14.835 -2.468 68.720 1.00 15.36 113 ASP B CA 1
ATOM 2229 C C . ASP B 1 113 ? -14.735 -3.998 68.603 1.00 16.57 113 ASP B C 1
ATOM 2230 O O . ASP B 1 113 ? -13.949 -4.610 67.838 1.00 16.09 113 ASP B O 1
ATOM 2235 N N . PHE B 1 114 ? -15.609 -4.614 69.378 1.00 17.29 114 PHE B N 1
ATOM 2236 C CA . PHE B 1 114 ? -15.497 -6.087 69.504 1.00 15.11 114 PHE B CA 1
ATOM 2237 C C . PHE B 1 114 ? -15.949 -6.786 68.195 1.00 16.23 114 PHE B C 1
ATOM 2238 O O . PHE B 1 114 ? -15.346 -7.802 67.921 1.00 16.25 114 PHE B O 1
ATOM 2246 N N . PRO B 1 115 ? -16.912 -6.231 67.419 1.00 16.03 115 PRO B N 1
ATOM 2247 C CA . PRO B 1 115 ? -17.227 -6.958 66.142 1.00 15.73 115 PRO B CA 1
ATOM 2248 C C . PRO B 1 115 ? -16.088 -6.916 65.142 1.00 17.32 115 PRO B C 1
ATOM 2249 O O . PRO B 1 115 ? -15.768 -7.907 64.465 1.00 17.25 115 PRO B O 1
ATOM 2253 N N . SER B 1 116 ? -15.354 -5.776 65.127 1.00 16.02 116 SER B N 1
ATOM 2254 C CA . SER B 1 116 ? -14.191 -5.797 64.294 1.00 14.94 116 SER B CA 1
ATOM 2255 C C . SER B 1 116 ? -13.091 -6.706 64.861 1.00 14.96 116 SER B C 1
ATOM 2256 O O . SER B 1 116 ? -12.335 -7.395 64.092 1.00 14.56 116 SER B O 1
ATOM 2259 N N . LYS B 1 117 ? -12.886 -6.690 66.167 1.00 13.74 117 LYS B N 1
ATOM 2260 C CA . LYS B 1 117 ? -11.946 -7.619 66.779 1.00 13.46 117 LYS B CA 1
ATOM 2261 C C . LYS B 1 117 ? -12.250 -9.085 66.377 1.00 15.24 117 LYS B C 1
ATOM 2262 O O . LYS B 1 117 ? -11.345 -9.835 66.031 1.00 16.42 117 LYS B O 1
ATOM 2268 N N . ASN B 1 118 ? -13.552 -9.415 66.414 1.00 15.73 118 ASN B N 1
ATOM 2269 C CA . ASN B 1 118 ? -13.920 -10.793 66.105 1.00 15.64 118 ASN B CA 1
ATOM 2270 C C . ASN B 1 118 ? -13.737 -11.098 64.619 1.00 15.90 118 ASN B C 1
ATOM 2271 O O . ASN B 1 118 ? -13.382 -12.289 64.361 1.00 16.97 118 ASN B O 1
ATOM 2276 N N . LEU B 1 119 ? -13.886 -10.141 63.729 1.00 13.92 119 LEU B N 1
ATOM 2277 C CA . LEU B 1 119 ? -13.588 -10.378 62.285 1.00 13.72 119 LEU B CA 1
ATOM 2278 C C . LEU B 1 119 ? -12.091 -10.640 62.184 1.00 14.63 119 LEU B C 1
ATOM 2279 O O . LEU B 1 119 ? -11.689 -11.626 61.523 1.00 14.96 119 LEU B O 1
ATOM 2284 N N . PHE B 1 120 ? -11.245 -9.812 62.830 1.00 14.67 120 PHE B N 1
ATOM 2285 C CA . PHE B 1 120 ? -9.800 -10.107 62.700 1.00 15.13 120 PHE B CA 1
ATOM 2286 C C . PHE B 1 120 ? -9.392 -11.422 63.321 1.00 14.94 120 PHE B C 1
ATOM 2287 O O . PHE B 1 120 ? -8.525 -12.147 62.786 1.00 15.98 120 PHE B O 1
ATOM 2295 N N . GLU B 1 121 ? -9.999 -11.797 64.468 1.00 15.95 121 GLU B N 1
ATOM 2296 C CA . GLU B 1 121 ? -9.668 -13.095 65.071 1.00 16.63 121 GLU B CA 1
ATOM 2297 C C . GLU B 1 121 ? -10.178 -14.243 64.203 1.00 16.00 121 GLU B C 1
ATOM 2298 O O . GLU B 1 121 ? -9.409 -15.277 64.113 1.00 15.49 121 GLU B O 1
ATOM 2304 N N . GLU B 1 122 ? -11.345 -14.105 63.589 1.00 15.11 122 GLU B N 1
ATOM 2305 C CA . GLU B 1 122 ? -11.853 -15.188 62.698 1.00 15.09 122 GLU B CA 1
ATOM 2306 C C . GLU B 1 122 ? -10.872 -15.335 61.534 1.00 15.77 122 GLU B C 1
ATOM 2307 O O . GLU B 1 122 ? -10.446 -16.488 61.231 1.00 17.68 122 GLU B O 1
ATOM 2313 N N . LEU B 1 123 ? -10.499 -14.189 60.918 1.00 14.41 123 LEU B N 1
ATOM 2314 C CA . LEU B 1 123 ? -9.585 -14.334 59.779 1.00 14.65 123 LEU B CA 1
ATOM 2315 C C . LEU B 1 123 ? -8.209 -14.818 60.234 1.00 15.05 123 LEU B C 1
ATOM 2316 O O . LEU B 1 123 ? -7.540 -15.575 59.479 1.00 16.32 123 LEU B O 1
ATOM 2321 N N . MET B 1 124 ? -7.704 -14.407 61.432 1.00 14.58 124 MET B N 1
ATOM 2322 C CA . MET B 1 124 ? -6.415 -14.962 61.922 1.00 14.66 124 MET B CA 1
ATOM 2323 C C . MET B 1 124 ? -6.459 -16.517 62.008 1.00 15.40 124 MET B C 1
ATOM 2324 O O . MET B 1 124 ? -5.497 -17.157 61.578 1.00 15.74 124 MET B O 1
ATOM 2329 N N . GLY B 1 125 ? -7.567 -17.042 62.537 1.00 15.16 125 GLY B N 1
ATOM 2330 C CA . GLY B 1 125 ? -7.677 -18.517 62.595 1.00 15.33 125 GLY B CA 1
ATOM 2331 C C . GLY B 1 125 ? -7.738 -19.106 61.191 1.00 16.49 125 GLY B C 1
ATOM 2332 O O . GLY B 1 125 ? -7.067 -20.158 60.961 1.00 16.95 125 GLY B O 1
ATOM 2333 N N . ASP B 1 126 ? -8.443 -18.429 60.266 1.00 14.71 126 ASP B N 1
ATOM 2334 C CA . ASP B 1 126 ? -8.457 -18.995 58.938 1.00 15.19 126 ASP B CA 1
ATOM 2335 C C . ASP B 1 126 ? -7.054 -18.992 58.304 1.00 16.37 126 ASP B C 1
ATOM 2336 O O . ASP B 1 126 ? -6.720 -19.932 57.613 1.00 17.42 126 ASP B O 1
ATOM 2341 N N . GLU B 1 127 ? -6.307 -17.915 58.515 1.00 14.68 127 GLU B N 1
ATOM 2342 C CA . GLU B 1 127 ? -4.977 -17.887 57.924 1.00 13.98 127 GLU B CA 1
ATOM 2343 C C . GLU B 1 127 ? -4.038 -18.910 58.609 1.00 14.00 127 GLU B C 1
ATOM 2344 O O . GLU B 1 127 ? -3.152 -19.484 57.888 1.00 15.73 127 GLU B O 1
ATOM 2350 N N . GLU B 1 128 ? -4.222 -19.190 59.906 1.00 14.27 128 GLU B N 1
ATOM 2351 C CA . GLU B 1 128 ? -3.434 -20.275 60.504 1.00 14.78 128 GLU B CA 1
ATOM 2352 C C . GLU B 1 128 ? -3.798 -21.622 59.865 1.00 16.47 128 GLU B C 1
ATOM 2353 O O . GLU B 1 128 ? -2.897 -22.403 59.716 1.00 15.89 128 GLU B O 1
ATOM 2359 N N . HIS B 1 129 ? -5.034 -21.826 59.439 1.00 16.27 129 HIS B N 1
ATOM 2360 C CA . HIS B 1 129 ? -5.330 -23.068 58.710 1.00 17.45 129 HIS B CA 1
ATOM 2361 C C . HIS B 1 129 ? -4.628 -23.076 57.357 1.00 17.88 129 HIS B C 1
ATOM 2362 O O . HIS B 1 129 ? -4.141 -24.158 56.928 1.00 17.63 129 HIS B O 1
ATOM 2369 N N . HIS B 1 130 ? -4.586 -21.953 56.640 1.00 15.76 130 HIS B N 1
ATOM 2370 C CA . HIS B 1 130 ? -3.811 -21.884 55.414 1.00 16.40 130 HIS B CA 1
ATOM 2371 C C . HIS B 1 130 ? -2.345 -22.104 55.608 1.00 16.26 130 HIS B C 1
ATOM 2372 O O . HIS B 1 130 ? -1.650 -22.801 54.823 1.00 17.08 130 HIS B O 1
ATOM 2379 N N . ILE B 1 131 ? -1.785 -21.539 56.682 1.00 15.68 131 ILE B N 1
ATOM 2380 C CA . ILE B 1 131 ? -0.391 -21.700 57.057 1.00 15.20 131 ILE B CA 1
ATOM 2381 C C . ILE B 1 131 ? -0.148 -23.223 57.334 1.00 16.07 131 ILE B C 1
ATOM 2382 O O . ILE B 1 131 ? 0.830 -23.786 56.877 1.00 17.12 131 ILE B O 1
ATOM 2387 N N . ASP B 1 132 ? -1.043 -23.846 58.084 1.00 15.99 132 ASP B N 1
ATOM 2388 C CA . ASP B 1 132 ? -0.858 -25.308 58.417 1.00 16.93 132 ASP B CA 1
ATOM 2389 C C . ASP B 1 132 ? -0.816 -26.093 57.075 1.00 16.56 132 ASP B C 1
ATOM 2390 O O . ASP B 1 132 ? 0.084 -26.964 56.869 1.00 19.91 132 ASP B O 1
ATOM 2395 N N . PHE B 1 133 ? -1.731 -25.808 56.144 1.00 16.42 133 PHE B N 1
ATOM 2396 C CA . PHE B 1 133 ? -1.716 -26.532 54.870 1.00 17.41 133 PHE B CA 1
ATOM 2397 C C . PHE B 1 133 ? -0.359 -26.329 54.151 1.00 17.16 133 PHE B C 1
ATOM 2398 O O . PHE B 1 133 ? 0.226 -27.294 53.658 1.00 17.30 133 PHE B O 1
ATOM 2406 N N . LEU B 1 134 ? 0.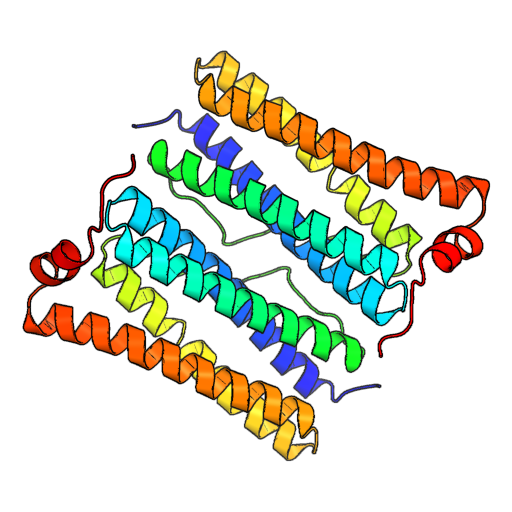139 -25.082 54.007 1.00 16.29 134 LEU B N 1
ATOM 2407 C CA . LEU B 1 134 ? 1.305 -24.833 53.231 1.00 14.16 134 LEU B CA 1
ATOM 2408 C C . LEU B 1 134 ? 2.531 -25.409 53.945 1.00 18.97 134 LEU B C 1
ATOM 2409 O O . LEU B 1 134 ? 3.375 -25.999 53.263 1.00 19.31 134 LEU B O 1
ATOM 2414 N N . GLU B 1 135 ? 2.612 -25.277 55.280 1.00 17.70 135 GLU B N 1
ATOM 2415 C CA . GLU B 1 135 ? 3.722 -25.964 56.045 1.00 17.65 135 GLU B CA 1
ATOM 2416 C C . GLU B 1 135 ? 3.696 -27.453 55.824 1.00 19.34 135 GLU B C 1
ATOM 2417 O O . GLU B 1 135 ? 4.806 -28.076 55.663 1.00 19.84 135 GLU B O 1
ATOM 2423 N N . THR B 1 136 ? 2.472 -28.049 55.791 1.00 17.59 136 THR B N 1
ATOM 2424 C CA . THR B 1 136 ? 2.409 -29.521 55.581 1.00 16.31 136 THR B CA 1
ATOM 2425 C C . THR B 1 136 ? 2.969 -29.863 54.172 1.00 17.21 136 THR B C 1
ATOM 2426 O O . THR B 1 136 ? 3.725 -30.868 54.009 1.00 17.88 136 THR B O 1
ATOM 2430 N N . GLN B 1 137 ? 2.629 -29.036 53.166 1.00 16.51 137 GLN B N 1
ATOM 2431 C CA . GLN B 1 137 ? 3.125 -29.371 51.798 1.00 16.69 137 GLN B CA 1
ATOM 2432 C C . GLN B 1 137 ? 4.619 -29.276 51.816 1.00 16.02 137 GLN B C 1
ATOM 2433 O O . GLN B 1 137 ? 5.341 -30.151 51.176 1.00 16.89 137 GLN B O 1
ATOM 2439 N N . LEU B 1 138 ? 5.174 -28.275 52.476 1.00 15.15 138 LEU B N 1
ATOM 2440 C CA . LEU B 1 138 ? 6.681 -28.161 52.507 1.00 17.32 138 LEU B CA 1
ATOM 2441 C C . LEU B 1 138 ? 7.305 -29.296 53.303 1.00 18.64 138 LEU B C 1
ATOM 2442 O O . LEU B 1 138 ? 8.440 -29.719 52.963 1.00 21.05 138 LEU B O 1
ATOM 2447 N N . ASP B 1 139 ? 6.599 -29.796 54.297 1.00 20.33 139 ASP B N 1
ATOM 2448 C CA . ASP B 1 139 ? 7.102 -30.909 55.087 1.00 20.23 139 ASP B CA 1
ATOM 2449 C C . ASP B 1 139 ? 7.196 -32.171 54.150 1.00 20.32 139 ASP B C 1
ATOM 2450 O O . ASP B 1 139 ? 8.206 -32.901 54.143 1.00 18.75 139 ASP B O 1
ATOM 2455 N N . LEU B 1 140 ? 6.168 -32.369 53.350 1.00 16.58 140 LEU B N 1
ATOM 2456 C CA . LEU B 1 140 ? 6.213 -33.501 52.405 1.00 16.90 140 LEU B CA 1
ATOM 2457 C C . LEU B 1 140 ? 7.321 -33.320 51.415 1.00 17.67 140 LEU B C 1
ATOM 2458 O O . LEU B 1 140 ? 7.995 -34.307 51.055 1.00 17.83 140 LEU B O 1
ATOM 2463 N N . VAL B 1 141 ? 7.516 -32.121 50.872 1.00 18.15 141 VAL B N 1
ATOM 2464 C CA . VAL B 1 141 ? 8.630 -31.913 49.938 1.00 15.48 141 VAL B CA 1
ATOM 2465 C C . VAL B 1 141 ? 9.989 -32.251 50.646 1.00 18.14 141 VAL B C 1
ATOM 2466 O O . VAL B 1 141 ? 10.896 -32.808 49.973 1.00 19.00 141 VAL B O 1
ATOM 2470 N N . SER B 1 142 ? 10.102 -31.859 51.893 1.00 18.07 142 SER B N 1
ATOM 2471 C CA . SER B 1 142 ? 11.362 -32.107 52.661 1.00 19.44 142 SER B CA 1
ATOM 2472 C C . SER B 1 142 ? 11.578 -33.605 52.871 1.00 21.60 142 SER B C 1
ATOM 2473 O O . SER B 1 142 ? 12.732 -34.086 52.684 1.00 25.59 142 SER B O 1
ATOM 2476 N N . LYS B 1 143 ? 10.530 -34.357 53.153 1.00 19.02 143 LYS B N 1
ATOM 2477 C CA . LYS B 1 143 ? 10.669 -35.787 53.487 1.00 19.64 143 LYS B CA 1
ATOM 2478 C C . LYS B 1 143 ? 10.716 -36.647 52.236 1.00 23.20 143 LYS B C 1
ATOM 2479 O O . LYS B 1 143 ? 11.327 -37.743 52.264 1.00 23.36 143 LYS B O 1
ATOM 2485 N N . LEU B 1 144 ? 10.011 -36.233 51.170 1.00 17.55 144 LEU B N 1
ATOM 2486 C CA . LEU B 1 144 ? 9.929 -37.139 49.968 1.00 17.12 144 LEU B CA 1
ATOM 2487 C C . LEU B 1 144 ? 10.729 -36.626 48.817 1.00 17.09 144 LEU B C 1
ATOM 2488 O O . LEU B 1 144 ? 10.942 -37.405 47.846 1.00 18.18 144 LEU B O 1
ATOM 2493 N N . GLY B 1 145 ? 11.105 -35.340 48.833 1.00 18.15 145 GLY B N 1
ATOM 2494 C CA . GLY B 1 145 ? 11.680 -34.685 47.669 1.00 18.71 145 GLY B CA 1
ATOM 2495 C C . GLY B 1 145 ? 10.556 -34.055 46.809 1.00 19.21 145 GLY B C 1
ATOM 2496 O O . GLY B 1 145 ? 9.418 -34.544 46.817 1.00 17.54 145 GLY B O 1
ATOM 2497 N N . LEU B 1 146 ? 10.908 -32.978 46.142 1.00 17.60 146 LEU B N 1
ATOM 2498 C CA . LEU B 1 146 ? 9.857 -32.231 45.392 1.00 16.73 146 LEU B CA 1
ATOM 2499 C C . LEU B 1 146 ? 9.204 -33.119 44.290 1.00 17.39 146 LEU B C 1
ATOM 2500 O O . LEU B 1 146 ? 7.995 -32.992 44.064 1.00 17.50 146 LEU B O 1
ATOM 2505 N N . GLU B 1 147 ? 9.967 -33.958 43.572 1.00 17.59 147 GLU B N 1
ATOM 2506 C CA . GLU B 1 147 ? 9.382 -34.670 42.437 1.00 17.82 147 GLU B CA 1
ATOM 2507 C C . GLU B 1 147 ? 8.344 -35.673 42.898 1.00 17.37 147 GLU B C 1
ATOM 2508 O O . GLU B 1 147 ? 7.305 -35.754 42.254 1.00 17.56 147 GLU B O 1
ATOM 2514 N N . LEU B 1 148 ? 8.623 -36.454 43.937 1.00 16.28 148 LEU B N 1
ATOM 2515 C CA . LEU B 1 148 ? 7.580 -37.379 44.451 1.00 16.58 148 LEU B CA 1
ATOM 2516 C C . LEU B 1 148 ? 6.385 -36.615 44.959 1.00 15.93 148 LEU B C 1
ATOM 2517 O O . LEU B 1 148 ? 5.246 -37.024 44.714 1.00 18.28 148 LEU B O 1
ATOM 2522 N N . TYR B 1 149 ? 6.596 -35.484 45.679 1.00 17.65 149 TYR B N 1
ATOM 2523 C CA . TYR B 1 149 ? 5.435 -34.784 46.186 1.00 16.57 149 TYR B CA 1
ATOM 2524 C C . TYR B 1 149 ? 4.603 -34.298 44.994 1.00 16.41 149 TYR B C 1
ATOM 2525 O O . TYR B 1 149 ? 3.355 -34.502 45.006 1.00 17.21 149 TYR B O 1
ATOM 2534 N N . ALA B 1 150 ? 5.246 -33.644 44.026 1.00 14.40 150 ALA B N 1
ATOM 2535 C CA . ALA B 1 150 ? 4.422 -33.000 42.977 1.00 15.24 150 ALA B CA 1
ATOM 2536 C C . ALA B 1 150 ? 3.757 -34.039 42.032 1.00 14.64 150 ALA B C 1
ATOM 2537 O O . ALA B 1 150 ? 2.596 -33.886 41.681 1.00 16.75 150 ALA B O 1
ATOM 2539 N N . GLN B 1 151 ? 4.458 -35.143 41.783 1.00 15.26 151 GLN B N 1
ATOM 2540 C CA . GLN B 1 151 ? 3.869 -36.192 40.910 1.00 14.84 151 GLN B CA 1
ATOM 2541 C C . GLN B 1 151 ? 2.582 -36.718 41.516 1.00 16.86 151 GLN B C 1
ATOM 2542 O O . GLN B 1 151 ? 1.679 -37.028 40.775 1.00 15.73 151 GLN B O 1
ATOM 2548 N N . HIS B 1 152 ? 2.486 -36.803 42.838 1.00 14.50 152 HIS B N 1
ATOM 2549 C CA . HIS B 1 152 ? 1.226 -37.377 43.382 1.00 14.40 152 HIS B CA 1
ATOM 2550 C C . HIS B 1 152 ? -0.016 -36.589 43.063 1.00 14.47 152 HIS B C 1
ATOM 2551 O O . HIS B 1 152 ? -1.118 -37.134 43.010 1.00 16.18 152 HIS B O 1
ATOM 2558 N N . HIS B 1 153 ? 0.254 -35.286 42.830 1.00 14.87 153 HIS B N 1
ATOM 2559 C CA . HIS B 1 153 ? -0.883 -34.360 42.658 1.00 14.28 153 HIS B CA 1
ATOM 2560 C C . HIS B 1 153 ? -1.019 -33.917 41.191 1.00 16.15 153 HIS B C 1
ATOM 2561 O O . HIS B 1 153 ? -1.623 -32.850 40.922 1.00 16.18 153 HIS B O 1
ATOM 2568 N N . ILE B 1 154 ? -0.520 -34.731 40.247 1.00 16.26 154 ILE B N 1
ATOM 2569 C CA . ILE B 1 154 ? -0.749 -34.376 38.820 1.00 15.04 154 ILE B CA 1
ATOM 2570 C C . ILE B 1 154 ? -2.232 -34.422 38.517 1.00 15.73 154 ILE B C 1
ATOM 2571 O O . ILE B 1 154 ? -2.747 -33.619 37.721 1.00 15.36 154 ILE B O 1
ATOM 2576 N N . GLY B 1 155 ? -2.948 -35.371 39.092 1.00 16.17 155 GLY B N 1
ATOM 2577 C CA . GLY B 1 155 ? -4.394 -35.471 38.822 1.00 18.06 155 GLY B CA 1
ATOM 2578 C C . GLY B 1 155 ? -4.757 -36.265 37.612 1.00 17.30 155 GLY B C 1
ATOM 2579 O O . GLY B 1 155 ? -3.958 -37.065 37.076 1.00 18.00 155 GLY B O 1
ATOM 2580 N N . LYS B 1 156 ? -5.998 -36.084 37.140 1.00 18.81 156 LYS B N 1
ATOM 2581 C CA . LYS B 1 156 ? -6.545 -36.873 36.005 1.00 17.96 156 LYS B CA 1
ATOM 2582 C C . LYS B 1 156 ? -6.487 -36.003 34.736 1.00 18.83 156 LYS B C 1
ATOM 2583 O O . LYS B 1 156 ? -6.467 -34.749 34.772 1.00 22.16 156 LYS B O 1
ATOM 2589 N N . LEU B 1 157 ? -6.404 -36.703 33.612 1.00 20.42 157 LEU B N 1
ATOM 2590 C CA . LEU B 1 157 ? -6.419 -35.954 32.308 1.00 20.69 157 LEU B CA 1
ATOM 2591 C C . LEU B 1 157 ? -7.860 -35.584 31.883 1.00 26.01 157 LEU B C 1
ATOM 2592 O O . LEU B 1 157 ? -8.772 -36.327 32.143 1.00 27.33 157 LEU B O 1
ATOM 2597 N N . ASP B 1 158 ? -8.028 -34.420 31.245 1.00 28.44 158 ASP B N 1
ATOM 2598 C CA . ASP B 1 158 ? -9.400 -33.949 30.938 1.00 29.58 158 ASP B CA 1
ATOM 2599 C C . ASP B 1 158 ? -9.973 -34.890 29.910 1.00 28.17 158 ASP B C 1
ATOM 2600 O O . ASP B 1 158 ? -9.271 -35.371 29.015 1.00 29.07 158 ASP B O 1
ATOM 2605 N N . ASP B 1 159 ? -11.285 -35.108 29.965 1.00 32.87 159 ASP B N 1
ATOM 2606 C CA . ASP B 1 159 ? -11.972 -35.828 28.849 1.00 38.34 159 ASP B CA 1
ATOM 2607 C C . ASP B 1 159 ? -11.587 -35.259 27.459 1.00 42.44 159 ASP B C 1
ATOM 2608 O O . ASP B 1 159 ? -11.351 -36.063 26.510 1.00 44.66 159 ASP B O 1
#

InterPro domains:
  IPR002024 Bacterioferritin [PIRSF002560] (1-155)
  IPR002024 Bacterioferritin [PR00601] (3-22)
  IPR002024 Bacterioferritin [PR00601] (23-43)
  IPR002024 Bacterioferritin [PR00601] (44-64)
  IPR002024 Bacterioferritin [PR00601] (65-85)
  IPR002024 Bacterioferritin [PR00601] (86-106)
  IPR002024 Bacterioferritin [PR00601] (107-127)
  IPR002024 Bacterioferritin [PR00601] (128-149)
  IPR002024 Bacterioferritin [TIGR00754] (1-155)
  IPR002024 Bacterioferritin [cd00907] (2-154)
  IPR008331 Ferritin/DPS domain [PF00210] (8-142)
  IPR009040 Ferritin-like diiron domain [PS50905] (1-145)
  IPR009078 Ferritin-like superfamily [SSF47240] (1-156)
  IPR012347 Ferritin-like [G3DSA:1.20.1260.10] (1-158)

=== Feature glossary ===
Annotated list of the representations used here:

Nearest PDB structures. The Foldseek neighbor list gives the closest experimentally determined structures in the PDB, ranked by structural alignment. TM-score near 1 means near-identical fold; near 0.3 means only rough topology match. This is how one finds what a novel AlphaFold prediction most resembles in the solved-structure universe.

Foldseek 3Di. Foldseek's 3Di representation compresses backbone geometry into a per-residue letter drawn from a learned twenty-state alphabet. It captures the tertiary interaction pattern around each residue — which residues are packed against it in space, regardless of where they are in sequence.

Radius of gyration, Cα contacts, bounding box. Radius of gyration (Rg) is the root-mean-square distance of Cα atoms from their centroid — a single number for overall size and compactness. A globular domain of N residues has Rg ≈ 2.2·N^0.38 Å; an extended or disordered chain has a much larger Rg. The Cα contact count is the number of residue pairs whose Cα atoms are within 8 Å and are more than four positions apart in sequence — a standard proxy for tertiary packing density. The bounding box is the smallest axis-aligned box enclosing all Cα atoms.

InterPro / GO / CATH / organism. The annotation block draws on four external resources. InterPro: which protein families and domains the sequence belongs to. GO: standardized terms for what the protein does, what process it participates in, and where in the cell it acts. CATH: which structural fold it has in the CATH hierarchy. Organism: the species of origin.

mmCIF coordinates. The mmCIF block holds the 3D Cartesian coordinates of each backbone atom (N, Cα, C, O) in ångströms. mmCIF is the PDB's canonical archive format — a tagged-loop text representation of the atomic model.

pLDDT. pLDDT is the predicted lDDT-Cα score: AlphaFold's confidence that the local environment of each residue (all inter-atomic distances within 15 Å) is correctly placed. It is a per-residue number between 0 and 100, with higher meaning more reliable.

Backbone torsions (φ/ψ). φ (phi) and ψ (psi) are the two rotatable backbone dihedrals per residue: φ is the C(i-1)–N–Cα–C torsion, ψ is the N–Cα–C–N(i+1) torsion, both in degrees on (−180°, 180°]. α-helical residues cluster near (−60°, −45°); β-strand residues near (−120°, +130°). A Ramachandran plot is simply a scatter of (φ, ψ) for every residue.

B-factor. For experimental (PDB) structures, the B-factor (temperature factor) quantifies the positional spread of each atom in the crystal — a combination of thermal vibration and static disorder — in units of Å². High B-factors mark flexible loops or poorly resolved regions; low B-factors mark the rigid, well-ordered core.

Secondary structure (3-state, P-SEA). SS3 is a coarse helix/strand/coil call (letters a/b/c) made by the P-SEA algorithm from inter-Cα distances and dihedrals. It is less detailed than DSSP but needs only Cα positions.
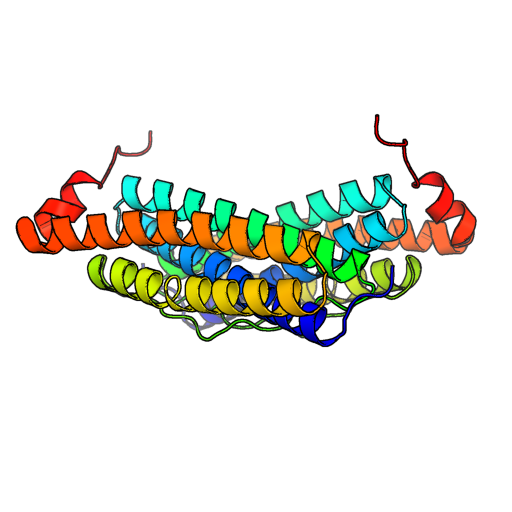
Predicted aligned error. Predicted aligned error is AlphaFold's pairwise confidence. Unlike pLDDT (per-residue), PAE is per-residue-pair and captures whether two parts of the structure are correctly placed relative to each other. Units are ångströms of expected positional error.

Solvent-accessible surface area. Solvent-accessible surface area (SASA) is the area in Å² traced out by the centre of a 1.4 Å probe sphere (a water molecule) rolled over the protein's van der Waals surface (Shrake–Rupley / Lee–Richards construction). Buried residues have near-zero SASA; fully exposed residues can exceed 200 Å². The total SASA scales roughly with the number of surface residues.

Secondary structure (8-state, DSSP). The SS8 string is DSSP's per-residue secondary-structure call. α-helix (H) means an i→i+4 H-bond ladder; β-strand (E) means the residue participates in a β-sheet; 3₁₀ (G) and π (I) are tighter and wider helices; T/S are turns/bends; '-' is loop.

Rendered structure images. Structure images are PyMOL renders from six orthogonal camera directions. Cartoon representation draws helices as coils and strands as arrows; sticks shows the backbone as bonds; surface shows the solvent-excluded envelope. Rainbow coloring maps sequence position to hue (blue→red, N→C); chain coloring assigns a distinct color per polypeptide.

Sequence. The amino-acid sequence is the protein's primary structure: the linear order of residues from the N-terminus to the C-terminus, written in one-letter code. Everything else here — the 3D coordinates, the secondary structure, the domain annotations — is ultimately a consequence of this string.

Contact-map, Ramachandran, and PAE plots. Three diagnostic plots accompany the record. The Cα contact map visualizes the tertiary structure as a 2D adjacency matrix (8 Å cutoff, sequence-local contacts suppressed). The Ramachandran plot shows the distribution of backbone (φ, ψ) torsions, with points in the α and β basins reflecting secondary structure content. The PAE plot shows AlphaFold's inter-residue confidence as a color matrix.